Protein AF-A0A7C3UQU8-F1 (afdb_monomer_lite)

Foldseek 3Di:
DDQKDAQVLQCVVVDPDRCCVQVVPRPDIGGLLVVCVVCVVPDQLLVNLVSQLACVNDPLLVLLVLLLVLLVVLLVVAPDHDPLLVVLSVQLNCLSVVNHDPVSNVVSVVVLVCCVPDVVNVVVVVVVPVPDDPCVVQNNQLSSLSSVLSSVSSVVPQSSVSSLRNRVPPDPVVSSVSSSVSSVVVSVVSD

Secondary structure (DSSP, 8-state):
--SEEEHHHHHHT--SS-GGGT---TT-EEEHHHHHHHHTTTS-HHHHHHHHSSTTTS-HHHHHHHHHHHHHHHHTT-SS--HHHHHHHHHHHHHHHT-S-HHHHHHHHHHHHHHHH-HHHHHHHHHHHTTS-THHHHHHHHHHHHHHHHHHHHTTS-HHHHHHHTTTTS-HHHHHHHHHHHHHHHHHHT-

pLDDT: mean 83.09, std 13.72, range [42.38, 97.69]

Sequence (191 aa):
MYKTISNEIIRTFNPCYDPSKVIKDENEELPIKDWIQKYMNVVPAKDILWLLLRKEFMPEKDLILFVVRCAREALKLIEKLDEISVEVCNVVEKYANGEATKEELLAARNAAHAASTDAAYYAAHTAYYIAYDDKADIAYAISHNACYAAYYAAYASYAAYAVVNAVYDVDYDARTAIYAAQVDKLLTYFE

Radius of gyration: 18.04 Å; chains: 1; bounding box: 37×43×48 Å

Structure (mmCIF, N/CA/C/O backbone):
data_AF-A0A7C3UQU8-F1
#
_entry.id   AF-A0A7C3UQU8-F1
#
loop_
_atom_site.group_PDB
_atom_site.id
_atom_site.type_symbol
_atom_site.label_atom_id
_atom_site.label_alt_id
_atom_site.label_comp_id
_atom_site.label_asym_id
_atom_site.label_entity_id
_atom_site.label_seq_id
_atom_site.pdbx_PDB_ins_code
_atom_site.Cartn_x
_atom_site.Cartn_y
_atom_site.Cartn_z
_atom_site.occupancy
_atom_site.B_iso_or_equiv
_atom_site.auth_seq_id
_atom_site.auth_comp_id
_atom_site.auth_asym_id
_atom_site.auth_atom_id
_atom_site.pdbx_PDB_model_num
ATOM 1 N N . MET A 1 1 ? 9.618 14.687 -6.092 1.00 91.00 1 MET A N 1
ATOM 2 C CA . MET A 1 1 ? 8.816 13.477 -6.345 1.00 91.00 1 MET A CA 1
ATOM 3 C C . MET A 1 1 ? 9.139 13.008 -7.746 1.00 91.00 1 MET A C 1
ATOM 5 O O . MET A 1 1 ? 9.041 13.821 -8.662 1.00 91.00 1 MET A O 1
ATOM 9 N N . TYR A 1 2 ? 9.597 11.772 -7.897 1.00 94.94 2 TYR A N 1
ATOM 10 C CA . TYR A 1 2 ? 9.847 11.145 -9.183 1.00 94.94 2 TYR A CA 1
ATOM 11 C C . TYR A 1 2 ? 8.561 11.084 -10.004 1.00 94.94 2 TYR A C 1
ATOM 13 O O . TYR A 1 2 ? 7.457 10.963 -9.469 1.00 94.94 2 TYR A O 1
ATOM 21 N N . LYS A 1 3 ? 8.724 11.221 -11.317 1.00 95.25 3 LYS A N 1
ATOM 22 C CA . LYS A 1 3 ? 7.654 11.086 -12.318 1.00 95.25 3 LYS A CA 1
ATOM 23 C C . LYS A 1 3 ? 7.911 9.930 -13.277 1.00 95.25 3 LYS A C 1
ATOM 25 O O . LYS A 1 3 ? 7.033 9.553 -14.049 1.00 95.25 3 LYS A O 1
ATOM 30 N N . THR A 1 4 ? 9.098 9.359 -13.175 1.00 97.12 4 THR A N 1
ATOM 31 C CA . THR A 1 4 ? 9.639 8.306 -14.010 1.00 97.12 4 THR A CA 1
ATOM 32 C C . THR A 1 4 ? 10.285 7.241 -13.134 1.00 97.12 4 THR A C 1
ATOM 34 O O . THR A 1 4 ? 10.512 7.447 -11.937 1.00 97.12 4 THR A O 1
ATOM 37 N N . ILE A 1 5 ? 10.553 6.087 -13.731 1.00 97.06 5 ILE A N 1
ATOM 38 C CA . ILE A 1 5 ? 11.234 4.962 -13.101 1.00 97.06 5 ILE A CA 1
ATOM 39 C C . ILE A 1 5 ? 12.330 4.483 -14.045 1.00 97.06 5 ILE A C 1
ATOM 41 O O . ILE A 1 5 ? 12.088 4.278 -15.234 1.00 97.06 5 ILE A O 1
ATOM 45 N N . SER A 1 6 ? 13.512 4.272 -13.476 1.00 96.75 6 SER A N 1
ATOM 46 C CA . SER A 1 6 ? 14.676 3.666 -14.117 1.00 96.75 6 SER A CA 1
ATOM 47 C C . SER A 1 6 ? 15.365 2.715 -13.138 1.00 96.75 6 SER A C 1
ATOM 49 O O . SER A 1 6 ? 15.130 2.776 -11.924 1.00 96.75 6 SER A O 1
ATOM 51 N N . ASN A 1 7 ? 16.252 1.851 -13.636 1.00 96.19 7 ASN A N 1
ATOM 52 C CA . ASN A 1 7 ? 17.064 0.994 -12.768 1.00 96.19 7 ASN A CA 1
ATOM 53 C C . ASN A 1 7 ? 17.919 1.801 -11.784 1.00 96.19 7 ASN A C 1
ATOM 55 O O . ASN A 1 7 ? 18.105 1.375 -10.644 1.00 96.19 7 ASN A O 1
ATOM 59 N N . GLU A 1 8 ? 18.414 2.969 -12.199 1.00 96.00 8 GLU A N 1
ATOM 60 C CA . GLU A 1 8 ? 19.144 3.887 -11.324 1.00 96.00 8 GLU A CA 1
ATOM 61 C C . GLU A 1 8 ? 18.273 4.335 -10.144 1.00 96.00 8 GLU A C 1
ATOM 63 O O . GLU A 1 8 ? 18.672 4.151 -8.993 1.00 96.00 8 GLU A O 1
ATOM 68 N N . ILE A 1 9 ? 17.051 4.817 -10.412 1.00 96.38 9 ILE A N 1
ATOM 69 C CA . ILE A 1 9 ? 16.099 5.228 -9.369 1.00 96.38 9 ILE A CA 1
ATOM 70 C C . ILE A 1 9 ? 15.783 4.053 -8.437 1.00 96.38 9 ILE A C 1
ATOM 72 O O . ILE A 1 9 ? 15.841 4.211 -7.219 1.00 96.38 9 ILE A O 1
ATOM 76 N N . ILE A 1 10 ? 15.506 2.859 -8.973 1.00 95.50 10 ILE A N 1
ATOM 77 C CA . ILE A 1 10 ? 15.196 1.676 -8.152 1.00 95.50 10 ILE A CA 1
ATOM 78 C C . ILE A 1 10 ? 16.359 1.350 -7.202 1.00 95.50 10 ILE A C 1
ATOM 80 O O . ILE A 1 10 ? 16.126 1.072 -6.024 1.00 95.50 10 ILE A O 1
ATOM 84 N N . ARG A 1 11 ? 17.613 1.432 -7.670 1.00 95.56 11 ARG A N 1
ATOM 85 C CA . ARG A 1 11 ? 18.807 1.168 -6.847 1.00 95.56 11 ARG A CA 1
ATOM 86 C C . ARG A 1 11 ? 18.985 2.164 -5.702 1.00 95.56 11 ARG A C 1
ATOM 88 O O . ARG A 1 11 ? 19.528 1.770 -4.671 1.00 95.56 11 ARG A O 1
ATOM 95 N N . THR A 1 12 ? 18.481 3.397 -5.816 1.00 95.56 12 THR A N 1
ATOM 96 C CA . THR A 1 12 ? 18.528 4.375 -4.706 1.00 95.56 12 THR A CA 1
ATOM 97 C C . THR A 1 12 ? 17.777 3.896 -3.460 1.00 95.56 12 THR A C 1
ATOM 99 O O . THR A 1 12 ? 18.122 4.278 -2.344 1.00 95.56 12 THR A O 1
ATOM 102 N N . PHE A 1 13 ? 16.804 2.994 -3.630 1.00 92.56 13 PHE A N 1
ATOM 103 C CA . PHE A 1 13 ? 16.045 2.38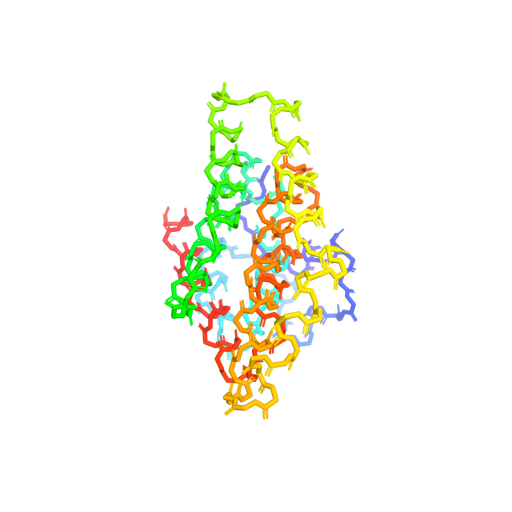8 -2.536 1.00 92.56 13 PHE A CA 1
ATOM 104 C C . PHE A 1 13 ? 16.684 1.110 -1.973 1.00 92.56 13 PHE A C 1
ATOM 106 O O . PHE A 1 13 ? 16.071 0.445 -1.138 1.00 92.56 13 PHE A O 1
ATOM 113 N N . ASN A 1 14 ? 17.898 0.768 -2.419 1.00 93.00 14 ASN A N 1
ATOM 114 C CA . ASN A 1 14 ? 18.693 -0.373 -1.965 1.00 93.00 14 ASN A CA 1
ATOM 115 C C . ASN A 1 14 ? 17.915 -1.713 -1.968 1.00 93.00 14 ASN A C 1
ATOM 117 O O . ASN A 1 14 ? 17.755 -2.341 -0.915 1.00 93.00 14 ASN A O 1
ATOM 121 N N . PRO A 1 15 ? 17.385 -2.146 -3.131 1.00 91.38 15 PRO A N 1
ATOM 122 C CA . PRO A 1 15 ? 16.643 -3.396 -3.249 1.00 91.38 15 PRO A CA 1
ATOM 123 C C . PRO A 1 15 ? 17.528 -4.602 -2.909 1.00 91.38 15 PRO A C 1
ATOM 125 O O . PRO A 1 15 ? 18.734 -4.609 -3.146 1.00 91.38 15 PRO A O 1
ATOM 128 N N . CYS A 1 16 ? 16.914 -5.678 -2.415 1.00 88.56 16 CYS A N 1
ATOM 129 C CA . CYS A 1 16 ? 17.609 -6.944 -2.152 1.00 88.56 16 CYS A CA 1
ATOM 130 C C . CYS A 1 16 ? 17.938 -7.750 -3.426 1.00 88.56 16 CYS A C 1
ATOM 132 O O . CYS A 1 16 ? 18.468 -8.858 -3.346 1.00 88.56 16 CYS A O 1
ATOM 134 N N . TYR A 1 17 ? 17.611 -7.211 -4.599 1.00 86.44 17 TYR A N 1
ATOM 135 C CA . TYR A 1 17 ? 17.859 -7.794 -5.910 1.00 86.44 17 TYR A CA 1
ATOM 136 C C . TYR A 1 17 ? 18.473 -6.745 -6.842 1.00 86.44 17 TYR A C 1
ATOM 138 O O . TYR A 1 17 ? 18.328 -5.550 -6.616 1.00 86.44 17 TYR A O 1
ATOM 146 N N . ASP A 1 18 ? 19.133 -7.193 -7.910 1.00 90.69 18 ASP A N 1
ATOM 147 C CA . ASP A 1 18 ? 19.602 -6.297 -8.970 1.00 90.69 18 ASP A CA 1
ATOM 148 C C . ASP A 1 18 ? 18.478 -6.061 -9.998 1.00 90.69 18 ASP A C 1
ATOM 150 O O . ASP A 1 18 ? 18.042 -7.038 -10.624 1.00 90.69 18 ASP A O 1
ATOM 154 N N . PRO A 1 19 ? 18.009 -4.811 -10.198 1.00 91.94 19 PRO A N 1
ATOM 155 C CA . PRO A 1 19 ? 16.958 -4.485 -11.168 1.00 91.94 19 PRO A CA 1
ATOM 156 C C . PRO A 1 19 ? 17.266 -4.927 -12.607 1.00 91.94 19 PRO A C 1
ATOM 158 O O . PRO A 1 19 ? 16.344 -5.300 -13.337 1.00 91.94 19 PRO A O 1
ATOM 161 N N . SER A 1 20 ? 18.553 -5.028 -12.971 1.00 93.62 20 SER A N 1
ATOM 162 C CA . SER A 1 20 ? 19.033 -5.511 -14.281 1.00 93.62 20 SER A CA 1
ATOM 163 C C . SER A 1 20 ? 18.533 -6.919 -14.642 1.00 93.62 20 SER A C 1
ATOM 165 O O . SER A 1 20 ? 18.491 -7.346 -15.806 1.00 93.62 20 SER A O 1
ATOM 167 N N . LYS A 1 21 ? 18.141 -7.703 -13.628 1.00 91.56 21 LYS A N 1
ATOM 168 C CA . LYS A 1 21 ? 17.602 -9.050 -13.822 1.00 91.56 21 LYS A CA 1
ATOM 169 C C . LYS A 1 21 ? 16.264 -9.023 -14.550 1.00 91.56 21 LYS A C 1
ATOM 171 O O . LYS A 1 21 ? 16.030 -9.939 -15.339 1.00 91.56 21 LYS A O 1
ATOM 176 N N . VAL A 1 22 ? 15.462 -7.980 -14.340 1.00 89.31 22 VAL A N 1
ATOM 177 C CA . VAL A 1 22 ? 14.138 -7.806 -14.950 1.00 89.31 22 VAL A CA 1
ATOM 178 C C . VAL A 1 22 ? 14.178 -6.760 -16.065 1.00 89.31 22 VAL A C 1
ATOM 180 O O . VAL A 1 22 ? 13.759 -7.046 -17.184 1.00 89.31 22 VAL A O 1
ATOM 183 N N . ILE A 1 23 ? 14.750 -5.587 -15.794 1.00 92.44 23 ILE A N 1
ATOM 184 C CA . ILE A 1 23 ? 14.854 -4.473 -16.742 1.00 92.44 23 ILE A CA 1
ATOM 185 C C . ILE A 1 23 ? 16.242 -4.527 -17.375 1.00 92.44 23 ILE A C 1
ATOM 187 O O . ILE A 1 23 ? 17.229 -4.135 -16.756 1.00 92.44 23 ILE A O 1
ATOM 191 N N . LYS A 1 24 ? 16.330 -5.067 -18.594 1.00 92.38 24 LYS A N 1
ATOM 192 C CA . LYS A 1 24 ? 17.617 -5.305 -19.273 1.00 92.38 24 LYS A CA 1
ATOM 193 C C . LYS A 1 24 ? 18.276 -4.040 -19.807 1.00 92.38 24 LYS A C 1
ATOM 195 O O . LYS A 1 24 ? 19.500 -3.993 -19.876 1.00 92.38 24 LYS A O 1
ATOM 200 N N . ASP A 1 25 ? 17.478 -3.061 -20.213 1.00 94.44 25 ASP A N 1
ATOM 201 C CA . ASP A 1 25 ? 17.993 -1.776 -20.666 1.00 94.44 25 ASP A CA 1
ATOM 202 C C . ASP A 1 25 ? 18.253 -0.876 -19.455 1.00 94.44 25 ASP A C 1
ATOM 204 O O . ASP A 1 25 ? 17.327 -0.359 -18.836 1.00 94.44 25 ASP A O 1
ATOM 208 N N . GLU A 1 26 ? 19.526 -0.714 -19.100 1.00 93.50 26 GLU A N 1
ATOM 209 C CA . GLU A 1 26 ? 19.950 0.121 -17.970 1.00 93.50 26 GLU A CA 1
ATOM 210 C C . GLU A 1 26 ? 19.683 1.616 -18.181 1.00 93.50 26 GLU A C 1
ATOM 212 O O . GLU A 1 26 ? 19.640 2.359 -17.203 1.00 93.50 26 GLU A O 1
ATOM 217 N N . ASN A 1 27 ? 19.489 2.056 -19.428 1.00 94.75 27 ASN A N 1
ATOM 218 C CA . ASN A 1 27 ? 19.205 3.454 -19.753 1.00 94.75 27 ASN A CA 1
ATOM 219 C C . ASN A 1 27 ? 17.702 3.727 -19.885 1.00 94.75 27 ASN A C 1
ATOM 221 O O . ASN A 1 27 ? 17.311 4.856 -20.179 1.00 94.75 27 ASN A O 1
ATOM 225 N N . GLU A 1 28 ? 16.857 2.707 -19.714 1.00 96.25 28 GLU A N 1
ATOM 226 C CA . GLU A 1 28 ? 15.420 2.884 -19.816 1.00 96.25 28 GLU A CA 1
ATOM 227 C C . GLU A 1 28 ? 14.886 3.704 -18.641 1.00 96.25 28 GLU A C 1
ATOM 229 O O . GLU A 1 28 ? 15.020 3.343 -17.469 1.00 96.25 28 GLU A O 1
ATOM 234 N N . GLU A 1 29 ? 14.212 4.793 -18.991 1.00 97.19 29 GLU A N 1
ATOM 235 C CA . GLU A 1 29 ? 13.475 5.640 -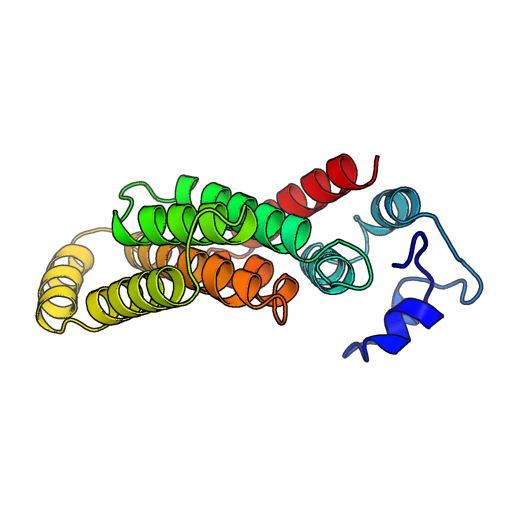18.074 1.00 97.19 29 GLU A CA 1
ATOM 236 C C . GLU A 1 29 ? 12.073 5.859 -18.642 1.00 97.19 29 GLU A C 1
ATOM 238 O O . GLU A 1 29 ? 11.902 6.415 -19.728 1.00 97.19 29 GLU A O 1
ATOM 243 N N . LEU A 1 30 ? 11.059 5.388 -17.918 1.00 97.56 30 LEU A N 1
ATOM 244 C CA . LEU A 1 30 ? 9.663 5.448 -18.351 1.00 97.56 30 LEU A CA 1
ATOM 245 C C . LEU A 1 30 ? 8.823 6.243 -17.353 1.00 97.56 30 LEU A C 1
ATOM 247 O O . LEU A 1 30 ? 9.087 6.154 -16.150 1.00 97.56 30 LEU A O 1
ATOM 251 N N . PRO A 1 31 ? 7.781 6.969 -17.801 1.00 97.69 31 PRO A N 1
ATOM 252 C CA . PRO A 1 31 ? 6.740 7.473 -16.911 1.00 97.69 31 PRO A CA 1
ATOM 253 C C . PRO A 1 31 ? 6.200 6.359 -16.008 1.00 97.69 31 PRO A C 1
ATOM 255 O O . PRO A 1 31 ? 6.104 5.209 -16.433 1.00 97.69 31 PRO A O 1
ATOM 258 N N . ILE A 1 32 ? 5.831 6.688 -14.764 1.00 96.88 32 ILE A N 1
ATOM 259 C CA . ILE A 1 32 ? 5.428 5.684 -13.756 1.00 96.88 32 ILE A CA 1
ATOM 260 C C . ILE A 1 32 ? 4.357 4.724 -14.294 1.00 96.88 32 ILE A C 1
ATOM 262 O O . ILE A 1 32 ? 4.504 3.511 -14.166 1.00 96.88 32 ILE A O 1
ATOM 266 N N . LYS A 1 33 ? 3.307 5.252 -14.930 1.00 96.00 33 LYS A N 1
ATOM 267 C CA . LYS A 1 33 ? 2.226 4.446 -15.512 1.00 96.00 33 LYS A CA 1
ATOM 268 C C . LYS A 1 33 ? 2.733 3.490 -16.590 1.00 96.00 33 LYS A C 1
ATOM 270 O O . LYS A 1 33 ? 2.447 2.297 -16.519 1.00 96.00 33 LYS A O 1
ATOM 275 N N . ASP A 1 34 ? 3.517 4.000 -17.534 1.00 97.25 34 ASP A N 1
ATOM 276 C CA . ASP A 1 34 ? 4.072 3.215 -18.641 1.00 97.25 34 ASP A CA 1
ATOM 277 C C . ASP A 1 34 ? 5.002 2.114 -18.121 1.00 97.25 34 ASP A C 1
ATOM 279 O O . ASP A 1 34 ? 4.967 0.979 -18.600 1.00 97.25 34 ASP A O 1
ATOM 283 N N . TRP A 1 35 ? 5.787 2.420 -17.083 1.00 96.94 35 TRP A N 1
ATOM 284 C CA . TRP A 1 35 ? 6.628 1.439 -16.410 1.00 96.94 35 TRP A CA 1
ATOM 285 C C . TRP A 1 35 ? 5.786 0.331 -15.765 1.00 96.94 35 TRP A C 1
ATOM 287 O O . TRP A 1 35 ? 6.071 -0.847 -15.982 1.00 96.94 35 TRP A O 1
ATOM 297 N N . ILE A 1 36 ? 4.723 0.677 -15.023 1.00 96.12 36 ILE A N 1
ATOM 298 C CA . ILE A 1 36 ? 3.830 -0.324 -14.414 1.00 96.12 36 ILE A CA 1
ATOM 299 C C . ILE A 1 36 ? 3.215 -1.198 -15.506 1.00 96.12 36 ILE A C 1
ATOM 301 O O . ILE A 1 36 ? 3.320 -2.415 -15.428 1.00 96.12 36 ILE A O 1
ATOM 305 N N . GLN A 1 37 ? 2.629 -0.607 -16.549 1.00 96.12 37 GLN A N 1
ATOM 306 C CA . GLN A 1 37 ? 1.985 -1.359 -17.632 1.00 96.12 37 GLN A CA 1
ATOM 307 C C . GLN A 1 37 ? 2.952 -2.316 -18.332 1.00 96.12 37 GLN A C 1
ATOM 309 O O . GLN A 1 37 ? 2.594 -3.455 -18.637 1.00 96.12 37 GLN A O 1
ATOM 314 N N . LYS A 1 38 ? 4.190 -1.872 -18.560 1.00 95.94 38 LYS A N 1
ATOM 315 C CA . LYS A 1 38 ? 5.225 -2.691 -19.188 1.00 95.94 38 LYS A CA 1
ATOM 316 C C . LYS A 1 38 ? 5.673 -3.847 -18.294 1.00 95.94 38 LYS A C 1
ATOM 318 O O . LYS A 1 38 ? 5.874 -4.954 -18.792 1.00 95.94 38 LYS A O 1
ATOM 323 N N . TYR A 1 39 ? 5.837 -3.603 -16.995 1.00 95.12 39 TYR A N 1
ATOM 324 C CA . TYR A 1 39 ? 6.503 -4.538 -16.088 1.00 95.12 39 TYR A CA 1
ATOM 325 C C . TYR A 1 39 ? 5.572 -5.310 -15.142 1.00 95.12 39 TYR A C 1
ATOM 327 O O . TYR A 1 39 ? 6.025 -6.279 -14.536 1.00 95.12 39 TYR A O 1
ATOM 335 N N . MET A 1 40 ? 4.277 -4.987 -15.054 1.00 93.44 40 MET A N 1
ATOM 336 C CA . MET A 1 40 ? 3.333 -5.617 -14.110 1.00 93.44 40 MET A CA 1
ATOM 337 C C . MET A 1 40 ? 3.149 -7.129 -14.274 1.00 93.44 40 MET A C 1
ATOM 339 O O . MET A 1 40 ? 2.760 -7.800 -13.325 1.00 93.44 40 MET A O 1
ATOM 343 N N . ASN A 1 41 ? 3.466 -7.673 -15.452 1.00 92.00 41 ASN A N 1
ATOM 344 C CA . ASN A 1 41 ? 3.368 -9.109 -15.733 1.00 92.00 41 ASN A CA 1
ATOM 345 C C . ASN A 1 41 ? 4.681 -9.879 -15.499 1.00 92.00 41 ASN A C 1
ATOM 347 O O . ASN A 1 41 ? 4.696 -11.103 -15.608 1.00 92.00 41 ASN A O 1
ATOM 351 N N . VAL A 1 42 ? 5.789 -9.186 -15.216 1.00 92.31 42 VAL A N 1
ATOM 352 C CA . VAL A 1 42 ? 7.120 -9.799 -15.025 1.00 92.31 42 VAL A CA 1
ATOM 353 C C . VAL A 1 42 ? 7.762 -9.434 -13.687 1.00 92.31 42 VAL A C 1
ATOM 355 O O . VAL A 1 42 ? 8.545 -10.217 -13.152 1.00 92.31 42 VAL A O 1
ATOM 358 N N . VAL A 1 43 ? 7.425 -8.273 -13.125 1.00 91.75 43 VAL A N 1
ATOM 359 C CA . VAL A 1 43 ? 7.790 -7.872 -11.765 1.00 91.75 43 VAL A CA 1
ATOM 360 C C . VAL A 1 43 ? 6.659 -8.303 -10.829 1.00 91.75 43 VAL A C 1
ATOM 362 O O . VAL A 1 43 ? 5.506 -7.952 -11.081 1.00 91.75 43 VAL A O 1
ATOM 365 N N . PRO A 1 44 ? 6.946 -9.032 -9.736 1.00 90.69 44 PRO A N 1
ATOM 366 C CA . PRO A 1 44 ? 5.927 -9.391 -8.759 1.00 90.69 44 PRO A CA 1
ATOM 367 C C . PRO A 1 44 ? 5.175 -8.158 -8.247 1.00 90.69 44 PRO A C 1
ATOM 369 O O . PRO A 1 44 ? 5.792 -7.164 -7.868 1.00 90.69 44 PRO A O 1
ATOM 372 N N . ALA A 1 45 ? 3.846 -8.236 -8.153 1.00 91.56 45 ALA A N 1
ATOM 373 C CA . ALA A 1 45 ? 3.014 -7.110 -7.719 1.00 91.56 45 ALA A CA 1
ATOM 374 C C . ALA A 1 45 ? 3.450 -6.525 -6.360 1.00 91.56 45 ALA A C 1
ATOM 376 O O . ALA A 1 45 ? 3.481 -5.309 -6.184 1.00 91.56 45 ALA A O 1
ATOM 377 N N . LYS A 1 46 ? 3.889 -7.376 -5.422 1.00 88.88 46 LYS A N 1
ATOM 378 C CA . LYS A 1 46 ? 4.464 -6.938 -4.138 1.00 88.88 46 LYS A CA 1
ATOM 379 C C . LYS A 1 46 ? 5.694 -6.030 -4.293 1.00 88.88 46 LYS A C 1
ATOM 381 O O . LYS A 1 46 ? 5.875 -5.127 -3.484 1.00 88.88 46 LYS A O 1
ATOM 386 N N . ASP A 1 47 ? 6.515 -6.244 -5.321 1.00 90.81 47 ASP A N 1
ATOM 387 C CA . ASP A 1 47 ? 7.746 -5.485 -5.557 1.00 90.81 47 ASP A CA 1
ATOM 388 C C . ASP A 1 47 ? 7.421 -4.145 -6.238 1.00 90.81 47 ASP A C 1
ATOM 390 O O . ASP A 1 47 ? 8.062 -3.133 -5.955 1.00 90.81 47 ASP A O 1
ATOM 394 N N . ILE A 1 48 ? 6.360 -4.105 -7.052 1.00 93.75 48 ILE A N 1
ATOM 395 C CA . ILE A 1 48 ? 5.787 -2.866 -7.605 1.00 93.75 48 ILE A CA 1
ATOM 396 C C . ILE A 1 48 ? 5.220 -1.996 -6.480 1.00 93.75 48 ILE A C 1
ATOM 398 O O . ILE A 1 48 ? 5.532 -0.809 -6.392 1.00 93.75 48 ILE A O 1
ATOM 402 N N . LEU A 1 49 ? 4.440 -2.593 -5.574 1.00 92.50 49 LEU A N 1
ATOM 403 C CA . LEU A 1 49 ? 3.931 -1.917 -4.379 1.00 92.50 49 LEU A CA 1
ATOM 404 C C . LEU A 1 49 ? 5.085 -1.443 -3.482 1.00 92.50 49 LEU A C 1
ATOM 406 O O . LEU A 1 49 ? 5.062 -0.314 -2.995 1.00 92.50 49 LEU A O 1
ATOM 410 N N . TRP A 1 50 ? 6.127 -2.262 -3.310 1.00 90.94 50 TRP A N 1
ATOM 411 C CA . TRP A 1 50 ? 7.328 -1.893 -2.557 1.00 90.94 50 TRP A CA 1
ATOM 412 C C . TRP A 1 50 ? 8.068 -0.689 -3.146 1.00 90.94 50 TRP A C 1
ATOM 414 O O . TRP A 1 50 ? 8.620 0.127 -2.401 1.00 90.94 50 TRP A O 1
ATOM 424 N N . LEU A 1 51 ? 8.097 -0.573 -4.472 1.00 93.12 51 LEU A N 1
ATOM 425 C CA . LEU A 1 51 ? 8.730 0.540 -5.165 1.00 93.12 51 LEU A CA 1
ATOM 426 C C . LEU A 1 51 ? 7.895 1.819 -5.050 1.00 93.12 51 LEU A C 1
ATOM 428 O O . LEU A 1 51 ? 8.426 2.860 -4.678 1.00 93.12 51 LEU A O 1
ATOM 432 N N . LEU A 1 52 ? 6.598 1.739 -5.350 1.00 94.00 52 LEU A N 1
ATOM 433 C CA . LEU A 1 52 ? 5.757 2.918 -5.579 1.00 94.00 52 LEU A CA 1
ATOM 434 C C . LEU A 1 52 ? 5.140 3.513 -4.317 1.00 94.00 52 LEU A C 1
ATOM 436 O O . LEU A 1 52 ? 4.814 4.699 -4.297 1.00 94.00 52 LEU A O 1
ATOM 440 N N . LEU A 1 53 ? 4.992 2.731 -3.248 1.00 92.00 53 LEU A N 1
ATOM 441 C CA . LEU A 1 53 ? 4.422 3.213 -1.991 1.00 92.00 53 LEU A CA 1
ATOM 442 C C . LEU A 1 53 ? 5.480 3.911 -1.129 1.00 92.00 53 LEU A C 1
ATOM 444 O O . LEU A 1 53 ? 5.819 3.460 -0.030 1.00 92.00 53 LEU A O 1
ATOM 448 N N . ARG A 1 54 ? 6.012 5.020 -1.658 1.00 90.12 54 ARG A N 1
ATOM 449 C CA . ARG A 1 54 ? 7.052 5.855 -1.044 1.00 90.12 54 ARG A CA 1
ATOM 450 C C . ARG A 1 54 ? 6.803 7.341 -1.277 1.00 90.12 54 ARG A C 1
ATOM 452 O O . ARG A 1 54 ? 6.193 7.728 -2.276 1.00 90.12 54 ARG A O 1
ATOM 459 N N . LYS A 1 55 ? 7.325 8.181 -0.375 1.00 90.62 55 LYS A N 1
ATOM 460 C CA . LYS A 1 55 ? 7.156 9.649 -0.419 1.00 90.62 55 LYS A CA 1
ATOM 461 C C . LYS A 1 55 ? 7.783 10.275 -1.666 1.00 90.62 55 LYS A C 1
ATOM 463 O O . LYS A 1 55 ? 7.400 11.359 -2.104 1.00 90.62 55 LYS A O 1
ATOM 468 N N . GLU A 1 56 ? 8.746 9.582 -2.256 1.00 92.69 56 GLU A N 1
ATOM 469 C CA . GLU A 1 56 ? 9.406 9.965 -3.489 1.00 92.69 56 GLU A CA 1
ATOM 470 C C . GLU A 1 56 ? 8.494 9.822 -4.709 1.00 92.69 56 GLU A C 1
ATOM 472 O O . GLU A 1 56 ? 8.743 10.528 -5.678 1.00 92.69 56 GLU A O 1
ATOM 477 N N . PHE A 1 57 ? 7.435 9.005 -4.672 1.00 92.94 57 PHE A N 1
ATOM 478 C CA . PHE A 1 57 ? 6.485 8.822 -5.785 1.00 92.94 57 PHE A CA 1
ATOM 479 C C . PHE A 1 57 ? 5.098 9.407 -5.517 1.00 92.94 57 PHE A C 1
ATOM 481 O O . PHE A 1 57 ? 4.391 9.755 -6.460 1.00 92.94 57 PHE A O 1
ATOM 488 N N . MET A 1 58 ? 4.711 9.526 -4.248 1.00 91.19 58 MET A N 1
ATOM 489 C CA . MET A 1 58 ? 3.361 9.903 -3.847 1.00 91.19 58 MET A CA 1
ATOM 490 C C . MET A 1 58 ? 3.405 10.784 -2.590 1.00 91.19 58 MET A C 1
ATOM 492 O O . MET A 1 58 ? 4.221 10.528 -1.700 1.00 91.19 58 MET A O 1
ATOM 496 N N . PRO A 1 59 ? 2.565 11.830 -2.476 1.00 91.81 59 PRO A N 1
ATOM 497 C CA . PRO A 1 59 ? 2.470 12.612 -1.250 1.00 91.81 59 PRO A CA 1
ATOM 498 C C . PRO A 1 59 ? 2.120 11.727 -0.051 1.00 91.81 59 PRO A C 1
ATOM 500 O O . PRO A 1 59 ? 1.380 10.758 -0.176 1.00 91.81 59 PRO A O 1
ATOM 503 N N . GLU A 1 60 ? 2.596 12.098 1.136 1.00 89.94 60 GLU A N 1
ATOM 504 C CA . GLU A 1 60 ? 2.324 11.366 2.380 1.00 89.94 60 GLU A CA 1
ATOM 505 C C . GLU A 1 60 ? 0.830 11.123 2.620 1.00 89.94 60 GLU A C 1
ATOM 507 O O . GLU A 1 60 ? 0.434 9.996 2.904 1.00 89.94 60 GLU A O 1
ATOM 512 N N . LYS A 1 61 ? -0.007 12.144 2.412 1.00 91.88 61 LYS A N 1
ATOM 513 C CA . LYS A 1 61 ? -1.465 12.012 2.496 1.00 91.88 61 LYS A CA 1
ATOM 514 C C . LYS A 1 61 ? -1.998 10.921 1.563 1.00 91.88 61 LYS A C 1
ATOM 516 O O . LYS A 1 61 ? -2.742 10.045 1.999 1.00 91.88 61 LYS A O 1
ATOM 521 N N . ASP A 1 62 ? -1.607 10.963 0.295 1.00 92.62 62 ASP A N 1
ATOM 522 C CA . ASP A 1 62 ? -2.086 10.026 -0.719 1.00 92.62 62 ASP A CA 1
ATOM 523 C C . ASP A 1 62 ? -1.605 8.599 -0.426 1.00 92.62 62 ASP A C 1
ATOM 525 O O . ASP A 1 62 ? -2.374 7.656 -0.607 1.00 92.62 62 ASP A O 1
ATOM 529 N N . LEU A 1 63 ? -0.385 8.433 0.107 1.00 91.38 63 LEU A N 1
ATOM 530 C CA . LEU A 1 63 ? 0.137 7.135 0.553 1.00 91.38 63 LEU A CA 1
ATOM 531 C C . LEU A 1 63 ? -0.730 6.539 1.655 1.00 91.38 63 LEU A C 1
ATOM 533 O O . LEU A 1 63 ? -1.093 5.365 1.586 1.00 91.38 63 LEU A O 1
ATOM 537 N N . ILE A 1 64 ? -1.077 7.346 2.658 1.00 91.31 64 ILE A N 1
ATOM 538 C CA . ILE A 1 64 ? -1.920 6.904 3.769 1.00 91.31 64 ILE A CA 1
ATOM 539 C C . ILE A 1 64 ? -3.290 6.485 3.246 1.00 91.31 64 ILE A C 1
ATOM 541 O O . ILE A 1 64 ? -3.748 5.382 3.535 1.00 91.31 64 ILE A O 1
ATOM 545 N N . LEU A 1 65 ? -3.923 7.325 2.423 1.00 92.25 65 LEU A N 1
ATOM 546 C CA . LEU A 1 65 ? -5.236 7.033 1.848 1.00 92.25 65 LEU A CA 1
ATOM 547 C C . LEU A 1 65 ? -5.205 5.809 0.924 1.00 92.25 65 LEU A C 1
ATOM 549 O O . LEU A 1 65 ? -6.153 5.019 0.908 1.00 92.25 65 LEU A O 1
ATOM 553 N N . PHE A 1 66 ? -4.114 5.610 0.180 1.00 90.88 66 PHE A N 1
ATOM 554 C CA . PHE A 1 66 ? -3.910 4.411 -0.625 1.00 90.88 66 PHE A CA 1
ATOM 555 C C . PHE A 1 66 ? -3.871 3.162 0.254 1.00 90.88 66 PHE A C 1
ATOM 557 O O . PHE A 1 66 ? -4.574 2.190 -0.025 1.00 90.88 66 PHE A O 1
ATOM 564 N N . VAL A 1 67 ? -3.100 3.195 1.340 1.00 88.25 67 VAL A N 1
ATOM 565 C CA . VAL A 1 67 ? -2.983 2.064 2.264 1.00 88.25 67 VAL A CA 1
ATOM 566 C C . VAL A 1 67 ? -4.296 1.797 2.994 1.00 88.25 67 VAL A C 1
ATOM 568 O O . VAL A 1 67 ? -4.686 0.639 3.092 1.00 88.25 67 VAL A O 1
ATOM 571 N N . VAL A 1 68 ? -5.011 2.826 3.460 1.00 90.88 68 VAL A N 1
ATOM 572 C CA . VAL A 1 68 ? -6.334 2.659 4.089 1.00 90.88 68 VAL A CA 1
ATOM 573 C C . VAL A 1 68 ? -7.292 1.968 3.131 1.00 90.88 68 VAL A C 1
ATOM 575 O O . VAL A 1 68 ? -7.989 1.038 3.524 1.00 90.88 68 VAL A O 1
ATOM 578 N N . ARG A 1 69 ? -7.305 2.366 1.857 1.00 90.06 69 ARG A N 1
ATOM 579 C CA . ARG A 1 69 ? -8.103 1.672 0.846 1.00 90.06 69 ARG A CA 1
ATOM 580 C C . ARG A 1 69 ? -7.688 0.205 0.715 1.00 90.06 69 ARG A C 1
ATOM 582 O O . ARG A 1 69 ? -8.565 -0.649 0.709 1.00 90.06 69 ARG A O 1
ATOM 589 N N . CYS A 1 70 ? -6.389 -0.097 0.655 1.00 86.38 70 CYS A N 1
ATOM 590 C CA . CYS A 1 70 ? -5.904 -1.482 0.604 1.00 86.38 70 CYS A CA 1
ATOM 591 C C . CYS A 1 70 ? -6.363 -2.291 1.824 1.00 86.38 70 CYS A C 1
ATOM 593 O O . CYS A 1 70 ? -6.876 -3.397 1.670 1.00 86.38 70 CYS A O 1
ATOM 595 N N . ALA A 1 71 ? -6.216 -1.722 3.023 1.00 85.88 71 ALA A N 1
ATOM 596 C CA . ALA A 1 71 ? -6.666 -2.317 4.274 1.00 85.88 71 ALA A CA 1
ATOM 597 C C . ALA A 1 71 ? -8.174 -2.594 4.227 1.00 85.88 71 ALA A C 1
ATOM 599 O O . ALA A 1 71 ? -8.599 -3.708 4.503 1.00 85.88 71 ALA A O 1
ATOM 600 N N . ARG A 1 72 ? -8.985 -1.633 3.771 1.00 87.94 72 ARG A N 1
ATOM 601 C CA . ARG A 1 72 ? -10.434 -1.813 3.603 1.00 87.94 72 ARG A CA 1
ATOM 602 C C . ARG A 1 72 ? -10.789 -2.910 2.599 1.00 87.94 72 ARG A C 1
ATOM 604 O O . ARG A 1 72 ? -11.726 -3.652 2.860 1.00 87.94 72 ARG A O 1
ATOM 611 N N . GLU A 1 73 ? -10.076 -3.041 1.478 1.00 85.75 73 GLU A N 1
ATOM 612 C CA . GLU A 1 73 ? -10.297 -4.158 0.545 1.00 85.75 73 GLU A CA 1
ATOM 613 C C . GLU A 1 73 ? -9.969 -5.509 1.190 1.00 85.75 73 GLU A C 1
ATOM 615 O O . GLU A 1 73 ? -10.726 -6.460 1.018 1.00 85.75 73 GLU A O 1
ATOM 620 N N . ALA A 1 74 ? -8.897 -5.588 1.983 1.00 81.38 74 ALA A N 1
ATOM 621 C CA . ALA A 1 74 ? -8.561 -6.795 2.733 1.00 81.38 74 ALA A CA 1
ATOM 622 C C . ALA A 1 74 ? -9.648 -7.143 3.767 1.00 81.38 74 ALA A C 1
ATOM 624 O O . ALA A 1 74 ? -10.068 -8.295 3.855 1.00 81.38 74 ALA A O 1
ATOM 625 N N . LEU A 1 75 ? -10.181 -6.143 4.479 1.00 81.50 75 LEU A N 1
ATOM 626 C CA . LEU A 1 75 ? -11.271 -6.334 5.441 1.00 81.50 75 LEU A CA 1
ATOM 627 C C . LEU A 1 75 ? -12.563 -6.872 4.797 1.00 81.50 75 LEU A C 1
ATOM 629 O O . LEU A 1 75 ? -13.325 -7.558 5.470 1.00 81.50 75 LEU A O 1
ATOM 633 N N . LYS A 1 76 ? -12.818 -6.623 3.502 1.00 81.81 76 LYS A N 1
ATOM 634 C CA . LYS A 1 76 ? -13.990 -7.188 2.793 1.00 81.81 76 LYS A CA 1
ATOM 635 C C . LYS A 1 76 ? -13.917 -8.701 2.598 1.00 81.81 76 LYS A C 1
ATOM 637 O O . LYS A 1 76 ? -14.936 -9.316 2.302 1.00 81.81 76 LYS A O 1
ATOM 642 N N . LEU A 1 77 ? -12.731 -9.292 2.723 1.00 77.81 77 LEU A N 1
ATOM 643 C CA . LEU A 1 77 ? -12.534 -10.739 2.614 1.00 77.81 77 LEU A CA 1
ATOM 644 C C . LEU A 1 77 ? -12.878 -11.468 3.920 1.00 77.81 77 LEU A C 1
ATOM 646 O O . LEU A 1 77 ? -12.823 -12.693 3.975 1.00 77.81 77 LEU A O 1
ATOM 650 N N . ILE A 1 78 ? -13.221 -10.716 4.967 1.00 74.50 78 ILE A N 1
ATOM 651 C CA . ILE A 1 78 ? -13.540 -11.229 6.290 1.00 74.50 78 ILE A CA 1
ATOM 652 C C . ILE A 1 78 ? -15.062 -11.315 6.438 1.00 74.50 78 ILE A C 1
ATOM 654 O O . ILE A 1 78 ? -15.756 -10.304 6.370 1.00 74.50 78 ILE A O 1
ATOM 658 N N . GLU A 1 79 ? -15.586 -12.516 6.696 1.00 69.50 79 GLU A N 1
ATOM 659 C CA . GLU A 1 79 ? -17.028 -12.716 6.923 1.00 69.50 79 GLU A CA 1
ATOM 660 C C . GLU A 1 79 ? -17.515 -12.060 8.224 1.00 69.50 79 GLU A C 1
ATOM 662 O O . GLU A 1 79 ? -18.604 -11.486 8.267 1.00 69.50 79 GLU A O 1
ATOM 667 N N . LYS A 1 80 ? -16.707 -12.1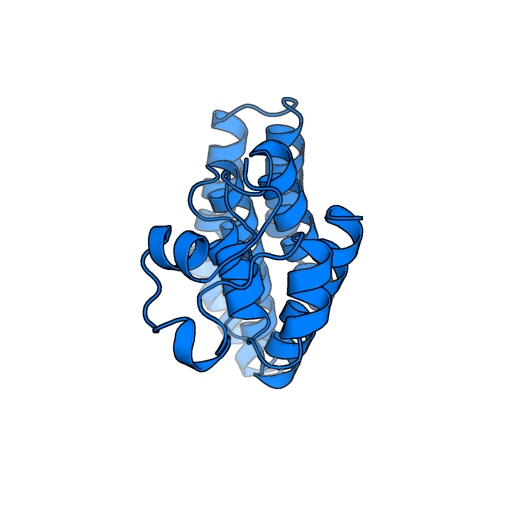29 9.291 1.00 71.12 80 LYS A N 1
ATOM 668 C CA . LYS A 1 80 ? -17.015 -11.542 10.601 1.00 71.12 80 LYS A CA 1
ATOM 669 C C . LYS A 1 80 ? -15.997 -10.468 10.960 1.00 71.12 80 LYS A C 1
ATOM 671 O O . LYS A 1 80 ? -14.929 -10.759 11.492 1.00 71.12 80 LYS A O 1
ATOM 676 N N . LEU A 1 81 ? -16.345 -9.230 10.636 1.00 70.38 81 LEU A N 1
ATOM 677 C CA . LEU A 1 81 ? -15.471 -8.080 10.803 1.00 70.38 81 LEU A CA 1
ATOM 678 C C . LEU A 1 81 ? -15.456 -7.584 12.253 1.00 70.38 81 LEU A C 1
ATOM 680 O O . LEU A 1 81 ? -16.503 -7.429 12.878 1.00 70.38 81 LEU A O 1
ATOM 684 N N . ASP A 1 82 ? -14.260 -7.311 12.760 1.00 74.31 82 ASP A N 1
ATOM 685 C CA . ASP A 1 82 ? -14.056 -6.684 14.059 1.00 74.31 82 ASP A CA 1
ATOM 686 C C . ASP A 1 82 ? -14.193 -5.150 13.956 1.00 74.31 82 ASP A C 1
ATOM 688 O O . ASP A 1 82 ? -13.621 -4.509 13.068 1.00 74.31 82 ASP A O 1
ATOM 692 N N . GLU A 1 83 ? -14.960 -4.554 14.874 1.00 81.75 83 GLU A N 1
ATOM 693 C CA . GLU A 1 83 ? -15.257 -3.114 14.881 1.00 81.75 83 GLU A CA 1
ATOM 694 C C . GLU A 1 83 ? -13.997 -2.260 15.081 1.00 81.75 83 GLU A C 1
ATOM 696 O O . GLU A 1 83 ? -13.893 -1.165 14.524 1.00 81.75 83 GLU A O 1
ATOM 701 N N . ILE A 1 84 ? -13.004 -2.766 15.818 1.00 83.69 84 ILE A N 1
ATOM 702 C CA . ILE A 1 84 ? -11.766 -2.035 16.108 1.00 83.69 84 ILE A CA 1
ATOM 703 C C . ILE A 1 84 ? -10.933 -1.881 14.836 1.00 83.69 84 ILE A C 1
ATOM 705 O O . ILE A 1 84 ? -10.375 -0.815 14.575 1.00 83.69 84 ILE A O 1
ATOM 709 N N . SER A 1 85 ? -10.895 -2.915 14.002 1.00 83.31 85 SER A N 1
ATOM 710 C CA . SER A 1 85 ? -10.185 -2.898 12.720 1.00 83.31 85 SER A CA 1
ATOM 711 C C . SER A 1 85 ? -10.775 -1.868 11.748 1.00 83.31 85 SER A C 1
ATOM 713 O O . SER A 1 85 ? -10.037 -1.165 11.048 1.00 83.31 85 SER A O 1
ATOM 715 N N . VAL A 1 86 ? -12.103 -1.718 11.750 1.00 87.38 86 VAL A N 1
ATOM 716 C CA . VAL A 1 86 ? -12.802 -0.661 11.003 1.00 87.38 86 VAL A CA 1
ATOM 717 C C . VAL A 1 86 ? -12.473 0.713 11.570 1.00 87.38 86 VAL A C 1
ATOM 719 O O . VAL A 1 86 ? -12.160 1.629 10.805 1.00 87.38 86 VAL A O 1
ATOM 722 N N . GLU A 1 87 ? -12.511 0.860 12.892 1.00 90.38 87 GLU A N 1
ATOM 723 C CA . GLU A 1 87 ? -12.286 2.151 13.534 1.00 90.38 87 GLU A CA 1
ATOM 724 C C . GLU A 1 87 ? -10.851 2.649 13.354 1.00 90.38 87 GLU A C 1
ATOM 726 O O . GLU A 1 87 ? -10.644 3.827 13.074 1.00 90.38 87 GLU A O 1
ATOM 731 N N . VAL A 1 88 ? -9.852 1.764 13.381 1.00 90.12 88 VAL A N 1
ATOM 732 C CA . VAL A 1 88 ? -8.472 2.145 13.048 1.00 90.12 88 VAL A CA 1
ATOM 733 C C . VAL A 1 88 ? -8.378 2.677 11.621 1.00 90.12 88 VAL A C 1
ATOM 735 O O . VAL A 1 88 ? -7.762 3.722 11.408 1.00 90.12 88 VAL A O 1
ATOM 738 N N . CYS A 1 89 ? -9.020 2.023 10.646 1.00 91.62 89 CYS A N 1
ATOM 739 C CA . CYS A 1 89 ? -9.055 2.536 9.274 1.00 91.62 89 CYS A CA 1
ATOM 740 C C . CYS A 1 89 ? -9.708 3.926 9.208 1.00 91.62 89 CYS A C 1
ATOM 742 O O . CYS A 1 89 ? -9.190 4.803 8.519 1.00 91.62 89 CYS A O 1
ATOM 744 N N . ASN A 1 90 ? -10.797 4.153 9.953 1.00 94.50 90 ASN A N 1
ATOM 745 C CA . ASN A 1 90 ? -11.471 5.453 10.024 1.00 94.50 90 ASN A CA 1
ATOM 746 C C . ASN A 1 90 ? -10.569 6.540 10.624 1.00 94.50 90 ASN A C 1
ATOM 748 O O . ASN A 1 90 ? -10.475 7.635 10.074 1.00 94.50 90 ASN A O 1
ATOM 752 N N . VAL A 1 91 ? -9.901 6.256 11.745 1.00 95.06 91 VAL A N 1
ATOM 753 C CA . VAL A 1 91 ? -9.022 7.218 12.426 1.00 95.06 91 VAL A CA 1
ATOM 754 C C . VAL A 1 91 ? -7.800 7.542 11.573 1.00 95.06 91 VAL A C 1
ATOM 756 O O . VAL A 1 91 ? -7.428 8.708 11.469 1.00 95.06 91 VAL A O 1
ATOM 759 N N . VAL A 1 92 ? -7.202 6.548 10.913 1.00 93.31 92 VAL A N 1
ATOM 760 C CA . VAL A 1 92 ? -6.080 6.764 9.986 1.00 93.31 92 VAL A CA 1
ATOM 761 C C . VAL A 1 9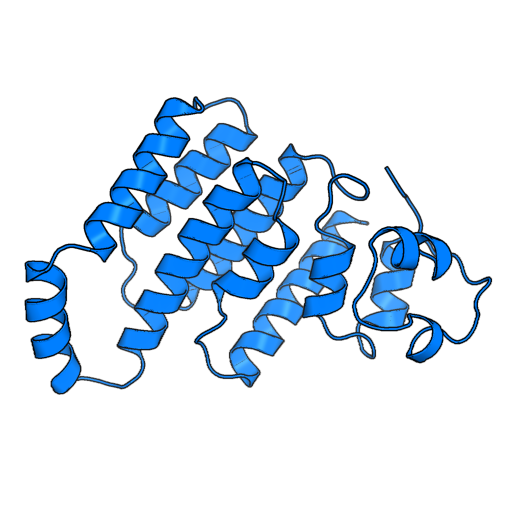2 ? -6.512 7.634 8.801 1.00 93.31 92 VAL A C 1
ATOM 763 O O . VAL A 1 92 ? -5.785 8.545 8.408 1.00 93.31 92 VAL A O 1
ATOM 766 N N . GLU A 1 93 ? -7.700 7.392 8.245 1.00 94.50 93 GLU A N 1
ATOM 767 C CA . GLU A 1 93 ? -8.257 8.194 7.151 1.00 94.50 93 GLU A CA 1
ATOM 768 C C . GLU A 1 93 ? -8.505 9.647 7.575 1.00 94.50 93 GLU A C 1
ATOM 770 O O . GLU A 1 93 ? -8.086 10.578 6.885 1.00 94.50 93 GLU A O 1
ATOM 775 N N . LYS A 1 94 ? -9.112 9.855 8.749 1.00 96.31 94 LYS A N 1
ATOM 776 C CA . LYS A 1 94 ? -9.289 11.186 9.349 1.00 96.31 94 LYS A CA 1
ATOM 777 C C . LYS A 1 94 ? -7.949 11.870 9.602 1.00 96.31 94 LYS A C 1
ATOM 779 O O . LYS A 1 94 ? -7.792 13.039 9.264 1.00 96.31 94 LYS A O 1
ATOM 784 N N . TYR A 1 95 ? -6.963 11.148 10.132 1.00 93.81 95 TYR A N 1
ATOM 785 C CA . TYR A 1 95 ? -5.615 11.669 10.365 1.00 93.81 95 TYR A CA 1
ATOM 786 C C . TYR A 1 95 ? -4.971 12.148 9.057 1.00 93.81 95 TYR A C 1
ATOM 788 O O . TYR A 1 95 ? -4.464 13.267 8.995 1.00 93.81 95 TYR A O 1
ATOM 796 N N . ALA A 1 96 ? -5.073 11.363 7.979 1.00 93.38 96 ALA A N 1
ATOM 797 C CA . ALA A 1 96 ? -4.589 11.754 6.652 1.00 93.38 96 ALA A CA 1
ATOM 798 C C . ALA A 1 96 ? -5.282 13.015 6.105 1.00 93.38 96 ALA A C 1
ATOM 800 O O . ALA A 1 96 ? -4.687 13.780 5.342 1.00 93.38 96 ALA A O 1
ATOM 801 N N . ASN A 1 97 ? -6.538 13.246 6.491 1.00 95.25 97 ASN A N 1
ATOM 802 C CA . ASN A 1 97 ? -7.303 14.439 6.137 1.00 95.25 97 ASN A CA 1
ATOM 803 C C . ASN A 1 97 ? -7.107 15.620 7.105 1.00 95.25 97 ASN A C 1
ATOM 805 O O . ASN A 1 97 ? -7.620 16.702 6.833 1.00 95.25 97 ASN A O 1
ATOM 809 N N . GLY A 1 98 ? -6.327 15.457 8.179 1.00 94.50 98 GLY A N 1
ATOM 810 C CA . GLY A 1 98 ? -6.125 16.485 9.205 1.00 94.50 98 GLY A CA 1
ATOM 811 C C . GLY A 1 98 ? -7.305 16.642 10.170 1.00 94.50 98 GLY A C 1
ATOM 812 O O . GLY A 1 98 ? -7.390 17.641 10.877 1.00 94.50 98 GLY A O 1
ATOM 813 N N . GLU A 1 99 ? -8.213 15.668 10.193 1.00 97.19 99 GLU A N 1
ATOM 814 C CA . GLU A 1 99 ? -9.433 15.642 11.010 1.00 97.19 99 GLU A CA 1
ATOM 815 C C . GLU A 1 99 ? -9.257 14.868 12.324 1.00 97.19 99 GLU A C 1
ATOM 817 O O . GLU A 1 99 ? -10.129 14.925 13.186 1.00 97.19 99 GLU A O 1
ATOM 822 N N . ALA A 1 100 ? -8.146 14.141 12.476 1.00 95.50 100 ALA A N 1
ATOM 823 C CA . ALA A 1 100 ? -7.772 13.464 13.712 1.00 95.50 100 ALA A CA 1
ATOM 824 C C . ALA A 1 100 ? -6.347 13.836 14.129 1.00 95.50 100 ALA A C 1
ATOM 826 O O . ALA A 1 100 ? -5.467 14.097 13.305 1.00 95.50 100 ALA A O 1
ATOM 827 N N . THR A 1 101 ? -6.125 13.839 15.432 1.00 94.88 101 THR A N 1
ATOM 828 C CA . THR A 1 101 ? -4.846 14.103 16.082 1.00 94.88 101 THR A CA 1
ATOM 829 C C . THR A 1 101 ? -3.958 12.861 16.104 1.00 94.88 101 THR A C 1
ATOM 831 O O . THR A 1 101 ? -4.393 11.723 15.900 1.00 94.88 101 THR A O 1
ATOM 834 N N . LYS A 1 102 ? -2.670 13.070 16.388 1.00 91.69 102 LYS A N 1
ATOM 835 C CA . LYS A 1 102 ? -1.716 11.970 16.566 1.00 91.69 102 LYS A CA 1
ATOM 836 C C . LYS A 1 102 ? -2.064 11.124 17.796 1.00 91.69 102 LYS A C 1
ATOM 838 O O . LYS A 1 102 ? -1.798 9.924 17.817 1.00 91.69 102 LYS A O 1
ATOM 843 N N . GLU A 1 103 ? -2.649 11.748 18.810 1.00 93.38 103 GLU A N 1
ATOM 844 C CA . GLU A 1 103 ? -3.104 11.123 20.045 1.00 93.38 103 GLU A CA 1
ATOM 845 C C . GLU A 1 103 ? -4.283 10.179 19.782 1.00 93.38 103 GLU A C 1
ATOM 847 O O . GLU A 1 103 ? -4.248 9.038 20.238 1.00 93.38 103 GLU A O 1
ATOM 852 N N . GLU A 1 104 ? -5.273 10.602 18.988 1.00 92.25 104 GLU A N 1
ATOM 853 C CA . GLU A 1 104 ? -6.391 9.746 18.557 1.00 92.25 104 GLU A CA 1
ATOM 854 C C . GLU A 1 104 ? -5.900 8.556 17.723 1.00 92.25 104 GLU A C 1
ATOM 856 O O . GLU A 1 104 ? -6.308 7.419 17.963 1.00 92.25 104 GLU A O 1
ATOM 861 N N . LEU A 1 105 ? -4.953 8.787 16.808 1.00 90.44 105 LEU A N 1
ATOM 862 C CA . LEU A 1 105 ? -4.310 7.723 16.033 1.00 90.44 105 LEU A CA 1
ATOM 863 C C . LEU A 1 105 ? -3.585 6.703 16.928 1.00 90.44 105 LEU A C 1
ATOM 865 O O . LEU A 1 105 ? -3.692 5.492 16.717 1.00 90.44 105 LEU A O 1
ATOM 869 N N . LEU A 1 106 ? -2.852 7.172 17.942 1.00 89.38 106 LEU A N 1
ATOM 870 C CA . LEU A 1 106 ? -2.164 6.297 18.892 1.00 89.38 106 LEU A CA 1
ATOM 871 C C . LEU A 1 106 ? -3.155 5.533 19.783 1.00 89.38 106 LEU A C 1
ATOM 873 O O . LEU A 1 106 ? -2.940 4.352 20.055 1.00 89.38 106 LEU A O 1
ATOM 877 N N . ALA A 1 107 ? -4.240 6.180 20.209 1.00 89.06 107 ALA A N 1
ATOM 878 C CA . ALA A 1 107 ? -5.297 5.554 20.995 1.00 89.06 107 ALA A CA 1
ATOM 879 C C . ALA A 1 107 ? -5.978 4.418 20.218 1.00 89.06 107 ALA A C 1
ATOM 881 O O . ALA A 1 107 ? -6.116 3.321 20.759 1.00 89.06 107 ALA A O 1
ATOM 882 N N . ALA A 1 108 ? -6.307 4.634 18.939 1.00 88.56 108 ALA A N 1
ATOM 883 C CA . ALA A 1 108 ? -6.891 3.608 18.074 1.00 88.56 108 ALA A CA 1
ATOM 884 C C . ALA A 1 108 ? -5.965 2.385 17.930 1.00 88.56 108 ALA A C 1
ATOM 886 O O . ALA A 1 108 ? -6.398 1.243 18.082 1.00 88.56 108 ALA A O 1
ATOM 887 N N . ARG A 1 109 ? -4.659 2.612 17.740 1.00 84.88 109 ARG A N 1
ATOM 888 C CA . ARG A 1 109 ? -3.659 1.533 17.689 1.00 84.88 109 ARG A CA 1
ATOM 889 C C . ARG A 1 109 ? -3.542 0.774 19.008 1.00 84.88 109 ARG A C 1
ATOM 891 O O . ARG A 1 109 ? -3.430 -0.448 19.002 1.00 84.88 109 ARG A O 1
ATOM 898 N N . ASN A 1 110 ? -3.562 1.478 20.136 1.00 85.31 110 ASN A N 1
ATOM 899 C CA . ASN A 1 110 ? -3.507 0.839 21.448 1.00 85.31 110 ASN A CA 1
ATOM 900 C C . ASN A 1 110 ? -4.768 0.006 21.723 1.00 85.31 110 ASN A C 1
ATOM 902 O O . ASN A 1 110 ? -4.646 -1.085 22.273 1.00 85.31 110 ASN A O 1
ATOM 906 N N . ALA A 1 111 ? -5.947 0.472 21.301 1.00 82.94 111 ALA A N 1
ATOM 907 C CA . ALA A 1 111 ? -7.191 -0.291 21.392 1.00 82.94 111 ALA A CA 1
ATOM 908 C C . ALA A 1 111 ? -7.123 -1.588 20.565 1.00 82.94 111 ALA A C 1
ATOM 910 O O . ALA A 1 111 ? -7.428 -2.660 21.084 1.00 82.94 111 ALA A O 1
ATOM 911 N N . ALA A 1 112 ? -6.625 -1.513 19.325 1.00 79.69 112 ALA A N 1
ATOM 912 C CA . ALA A 1 112 ? -6.400 -2.691 18.484 1.00 79.69 112 ALA A CA 1
ATOM 913 C C . ALA A 1 112 ? -5.386 -3.671 19.088 1.00 79.69 112 ALA A C 1
ATOM 915 O O . ALA A 1 112 ? -5.595 -4.883 19.069 1.00 79.69 112 ALA A O 1
ATOM 916 N N . HIS A 1 113 ? -4.297 -3.158 19.668 1.00 76.06 113 HIS A N 1
ATOM 917 C CA . HIS A 1 113 ? -3.312 -3.993 20.350 1.00 76.06 113 HIS A CA 1
ATOM 918 C C . HIS A 1 113 ? -3.907 -4.684 21.586 1.00 76.06 113 HIS A C 1
ATOM 920 O O . HIS A 1 113 ? -3.711 -5.880 21.763 1.00 76.06 113 HIS A O 1
ATOM 926 N N . ALA A 1 114 ? -4.675 -3.964 22.408 1.00 77.31 114 ALA A N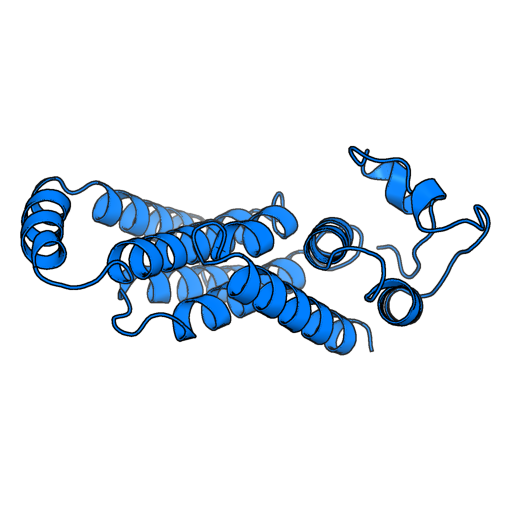 1
ATOM 927 C CA . ALA A 1 114 ? -5.283 -4.511 23.618 1.00 77.31 114 ALA A CA 1
ATOM 928 C C . ALA A 1 114 ? -6.284 -5.636 23.312 1.00 77.31 114 ALA A C 1
ATOM 930 O O . ALA A 1 114 ? -6.200 -6.701 23.926 1.00 77.31 114 ALA A O 1
ATOM 931 N N . ALA A 1 115 ? -7.163 -5.442 22.323 1.00 70.38 115 ALA A N 1
ATOM 932 C CA . ALA A 1 115 ? -8.116 -6.464 21.886 1.00 70.38 115 ALA A CA 1
ATOM 933 C C . ALA A 1 115 ? -7.428 -7.728 21.351 1.00 70.38 115 ALA A C 1
ATOM 935 O O . ALA A 1 115 ? -7.909 -8.836 21.561 1.00 70.38 115 ALA A O 1
ATOM 936 N N . SER A 1 116 ? -6.254 -7.568 20.736 1.00 62.06 116 SER A N 1
ATOM 937 C CA . SER A 1 116 ? -5.426 -8.688 20.294 1.00 62.06 116 SER A CA 1
ATOM 938 C C . SER A 1 116 ? -4.772 -9.461 21.440 1.00 62.06 116 SER A C 1
ATOM 940 O O . SER A 1 116 ? -4.359 -10.594 21.222 1.00 62.06 116 SER A O 1
ATOM 942 N N . THR A 1 117 ? -4.583 -8.867 22.617 1.00 59.22 117 THR A N 1
ATOM 943 C CA . THR A 1 117 ? -3.818 -9.478 23.722 1.00 59.22 117 THR A CA 1
ATOM 944 C C . THR A 1 117 ? -4.684 -10.042 24.844 1.00 59.22 117 THR A C 1
ATOM 946 O O . THR A 1 117 ? -4.148 -10.640 25.776 1.00 59.22 117 THR A O 1
ATOM 949 N N . ASP A 1 118 ? -6.004 -9.853 24.789 1.00 60.62 118 ASP A N 1
ATOM 950 C CA . ASP A 1 118 ? -6.879 -10.234 25.891 1.00 60.62 118 ASP A CA 1
ATOM 951 C C . ASP A 1 118 ? -6.957 -11.768 26.030 1.00 60.62 118 ASP A C 1
ATOM 953 O O . ASP A 1 118 ? -7.429 -12.491 25.150 1.00 60.62 118 ASP A O 1
ATOM 957 N N . ALA A 1 119 ? -6.444 -12.295 27.145 1.00 45.03 119 ALA A N 1
ATOM 958 C CA . ALA A 1 119 ? -6.296 -13.734 27.377 1.00 45.03 119 ALA A CA 1
ATOM 959 C C . ALA A 1 119 ? -7.653 -14.462 27.458 1.00 45.03 119 ALA A C 1
ATOM 961 O O . ALA A 1 119 ? -7.751 -15.638 27.102 1.00 45.03 119 ALA A O 1
ATOM 962 N N . ALA A 1 120 ? -8.710 -13.758 27.883 1.00 48.41 120 ALA A N 1
ATOM 963 C CA . ALA A 1 120 ? -10.081 -14.266 27.871 1.00 48.41 120 ALA A CA 1
ATOM 964 C C . ALA A 1 120 ? -10.659 -14.330 26.447 1.00 48.41 120 ALA A C 1
ATOM 966 O O . ALA A 1 120 ? -11.372 -15.282 26.126 1.00 48.41 120 ALA A O 1
ATOM 967 N N . TYR A 1 121 ? -10.295 -13.372 25.584 1.00 53.69 121 TYR A N 1
ATOM 968 C CA . TYR A 1 121 ? -10.601 -13.420 24.156 1.00 53.69 121 TYR A CA 1
ATOM 969 C C . TYR A 1 121 ? -9.913 -14.631 23.524 1.00 53.69 121 TYR A C 1
ATOM 971 O O . TYR A 1 121 ? -10.610 -15.487 23.000 1.00 53.69 121 TYR A O 1
ATOM 979 N N . TYR A 1 122 ? -8.596 -14.808 23.690 1.00 54.06 122 TYR A N 1
ATOM 980 C CA . TYR A 1 122 ? -7.881 -15.983 23.170 1.00 54.06 122 TYR A CA 1
ATOM 981 C C . TYR A 1 122 ? -8.489 -17.311 23.643 1.00 54.06 122 TYR A C 1
ATOM 983 O O . TYR A 1 122 ? -8.713 -18.194 22.822 1.00 54.06 122 TYR A O 1
ATOM 991 N N . ALA A 1 123 ? -8.808 -17.467 24.932 1.00 49.59 123 ALA A N 1
ATOM 992 C CA . ALA A 1 123 ? -9.378 -18.709 25.462 1.00 49.59 123 ALA A CA 1
ATOM 993 C C . ALA A 1 123 ? -10.788 -19.016 24.913 1.00 49.59 123 ALA A C 1
ATOM 995 O O . ALA A 1 123 ? -11.071 -20.162 24.557 1.00 49.59 123 ALA A O 1
ATOM 996 N N . ALA A 1 124 ? -11.659 -18.007 24.797 1.00 52.31 124 ALA A N 1
ATOM 997 C CA . ALA A 1 124 ? -13.003 -18.164 24.236 1.00 52.31 124 ALA A CA 1
ATOM 998 C C . ALA A 1 124 ? -12.988 -18.349 22.707 1.00 52.31 124 ALA A C 1
ATOM 1000 O O . ALA A 1 124 ? -13.769 -19.134 22.172 1.00 52.31 124 ALA A O 1
ATOM 1001 N N . HIS A 1 125 ? -12.072 -17.671 22.011 1.00 51.62 125 HIS A N 1
ATOM 1002 C CA . HIS A 1 125 ? -11.861 -17.778 20.568 1.00 51.62 125 HIS A CA 1
ATOM 1003 C C . HIS A 1 125 ? -11.306 -19.174 20.232 1.00 51.62 125 HIS A C 1
ATOM 1005 O O . HIS A 1 125 ? -11.925 -19.914 19.477 1.00 51.62 125 HIS A O 1
ATOM 1011 N N . THR A 1 126 ? -10.229 -19.617 20.887 1.00 47.53 126 THR A N 1
ATOM 1012 C CA . THR A 1 126 ? -9.637 -20.956 20.674 1.00 47.53 126 THR A CA 1
ATOM 1013 C C . THR A 1 126 ? -10.667 -22.077 20.886 1.00 47.53 126 THR A C 1
ATOM 1015 O O . THR A 1 126 ? -10.734 -23.014 20.095 1.00 47.53 126 THR A O 1
ATOM 1018 N N . ALA A 1 127 ? -11.535 -21.965 21.900 1.00 49.31 127 ALA A N 1
ATOM 1019 C CA . ALA A 1 127 ? -12.609 -22.933 22.144 1.00 49.31 127 ALA A CA 1
ATOM 1020 C C . ALA A 1 127 ? -13.732 -22.909 21.083 1.00 49.31 127 ALA A C 1
ATOM 1022 O O . ALA A 1 127 ? -14.351 -23.941 20.830 1.00 49.31 127 ALA A O 1
ATOM 1023 N N . TYR A 1 128 ? -13.991 -21.760 20.454 1.00 45.12 128 TYR A N 1
ATOM 1024 C CA . TYR A 1 128 ? -14.961 -21.611 19.365 1.00 45.12 128 TYR A CA 1
ATOM 1025 C C . TYR A 1 128 ? -14.413 -22.130 18.018 1.00 45.12 128 TYR A C 1
ATOM 1027 O O . TYR A 1 128 ? -15.167 -22.720 17.247 1.00 45.12 128 TYR A O 1
ATOM 1035 N N . TYR A 1 129 ? -13.104 -22.000 17.756 1.00 42.38 129 TYR A N 1
ATOM 1036 C CA . TYR A 1 129 ? -12.483 -22.356 16.464 1.00 42.38 129 TYR A CA 1
ATOM 1037 C C . TYR A 1 129 ? -11.879 -23.758 16.382 1.00 42.38 129 TYR A C 1
ATOM 1039 O O . TYR A 1 129 ? -11.822 -24.315 15.292 1.00 42.38 129 TYR A O 1
ATOM 1047 N N . ILE A 1 130 ? -11.593 -24.419 17.511 1.00 48.12 130 ILE A N 1
ATOM 1048 C CA . ILE A 1 130 ? -11.378 -25.882 17.522 1.00 48.12 130 ILE A CA 1
ATOM 1049 C C . ILE A 1 130 ? -12.621 -26.635 16.982 1.00 48.12 130 ILE A C 1
ATOM 1051 O O . ILE A 1 130 ? -12.519 -27.791 16.575 1.00 48.12 130 ILE A O 1
ATOM 1055 N N . ALA A 1 131 ? -13.791 -25.983 16.932 1.00 52.44 131 ALA A N 1
ATOM 1056 C CA . ALA A 1 131 ? -15.036 -26.552 16.423 1.00 52.44 131 ALA A CA 1
ATOM 1057 C C . ALA A 1 131 ? -15.443 -26.092 15.004 1.00 52.44 131 ALA A C 1
ATOM 1059 O O . ALA A 1 131 ? -16.352 -26.701 14.440 1.00 52.44 131 ALA A O 1
ATOM 1060 N N . TYR A 1 132 ? -14.826 -25.054 14.418 1.00 46.03 132 TYR A N 1
ATOM 1061 C CA . TYR A 1 132 ? -15.281 -24.453 13.152 1.00 46.03 132 TYR A CA 1
ATOM 1062 C C . TYR A 1 132 ? -14.123 -23.809 12.350 1.00 46.03 132 TYR A C 1
ATOM 1064 O O . TYR A 1 132 ? -13.770 -22.665 12.601 1.00 46.03 132 TYR A O 1
ATOM 1072 N N . ASP A 1 133 ? -13.626 -24.542 11.344 1.00 50.28 133 ASP A N 1
ATOM 1073 C CA . ASP A 1 133 ? -12.955 -24.084 10.101 1.00 50.28 133 ASP A CA 1
ATOM 1074 C C . ASP A 1 133 ? -11.615 -23.296 10.194 1.00 50.28 133 ASP A C 1
ATOM 1076 O O . ASP A 1 133 ? -11.504 -22.271 10.864 1.00 50.28 133 ASP A O 1
ATOM 1080 N N . ASP A 1 134 ? -10.620 -23.697 9.386 1.00 56.97 134 ASP A N 1
ATOM 1081 C CA . ASP A 1 134 ? -9.268 -23.093 9.268 1.00 56.97 134 ASP A CA 1
ATOM 1082 C C . ASP A 1 134 ? -9.278 -21.591 8.871 1.00 56.97 134 ASP A C 1
ATOM 1084 O O . ASP A 1 134 ? -8.268 -20.890 8.940 1.00 56.97 134 ASP A O 1
ATOM 1088 N N . LYS A 1 135 ? -10.426 -21.059 8.435 1.00 54.72 135 LYS A N 1
ATOM 1089 C CA . LYS A 1 135 ? -10.586 -19.693 7.899 1.00 54.72 135 LYS A CA 1
ATOM 1090 C C . LYS A 1 135 ? -10.624 -18.595 8.956 1.00 54.72 135 LYS A C 1
ATOM 1092 O O . LYS A 1 135 ? -10.446 -17.421 8.632 1.00 54.72 135 LYS A O 1
ATOM 1097 N N . ALA A 1 136 ? -10.881 -18.943 10.206 1.00 58.47 136 ALA A N 1
ATOM 1098 C CA . ALA A 1 136 ? -10.994 -17.964 11.274 1.00 58.47 136 ALA A CA 1
ATOM 1099 C C . ALA A 1 136 ? -9.659 -17.364 11.711 1.00 58.47 136 ALA A C 1
ATOM 1101 O O . ALA A 1 136 ? -9.574 -16.158 11.957 1.00 58.47 136 ALA A O 1
ATOM 1102 N N . ASP A 1 137 ? -8.618 -18.195 11.753 1.00 64.88 137 ASP A N 1
ATOM 1103 C CA . ASP A 1 137 ? -7.252 -17.746 12.015 1.00 64.88 137 ASP A CA 1
ATOM 1104 C C . ASP A 1 137 ? -6.792 -16.789 10.905 1.00 64.88 137 ASP A C 1
ATOM 1106 O O . ASP A 1 137 ? -6.205 -15.740 11.180 1.00 64.88 137 ASP A O 1
ATOM 1110 N N . ILE A 1 138 ? -7.177 -17.078 9.656 1.00 63.47 138 ILE A N 1
ATOM 1111 C CA . ILE A 1 138 ? -6.931 -16.220 8.492 1.00 63.47 138 ILE A CA 1
ATOM 1112 C C . ILE A 1 138 ? -7.669 -14.879 8.630 1.00 63.47 138 ILE A C 1
ATOM 1114 O O . ILE A 1 138 ? -7.064 -13.823 8.457 1.00 63.47 138 ILE A O 1
ATOM 1118 N N . ALA A 1 139 ? -8.961 -14.889 8.972 1.00 66.94 139 ALA A N 1
ATOM 1119 C CA . ALA A 1 139 ? -9.761 -13.676 9.152 1.00 66.94 139 ALA A CA 1
ATOM 1120 C C . ALA A 1 139 ? -9.165 -12.730 10.206 1.00 66.94 139 ALA A C 1
ATOM 1122 O O . ALA A 1 139 ? -9.037 -11.526 9.970 1.00 66.94 139 ALA A O 1
ATOM 1123 N N . TYR A 1 140 ? -8.755 -13.280 11.349 1.00 68.62 140 TYR A N 1
ATOM 1124 C CA . TYR A 1 140 ? -8.115 -12.515 12.412 1.00 68.62 140 TYR A CA 1
ATOM 1125 C C . TYR A 1 140 ? -6.775 -11.920 11.962 1.00 68.62 140 TYR A C 1
ATOM 1127 O O . TYR A 1 140 ? -6.534 -10.722 12.143 1.00 68.62 140 TYR A O 1
ATOM 1135 N N . ALA A 1 141 ? -5.930 -12.729 11.321 1.00 68.38 141 ALA A N 1
ATOM 1136 C CA . ALA A 1 141 ? -4.636 -12.293 10.817 1.00 68.38 141 ALA A CA 1
ATOM 1137 C C . ALA A 1 141 ? -4.764 -11.176 9.766 1.00 68.38 141 ALA A C 1
ATOM 1139 O O . ALA A 1 141 ? -4.051 -10.175 9.845 1.00 68.38 141 ALA A O 1
ATOM 1140 N N . ILE A 1 142 ? -5.720 -11.284 8.833 1.00 71.75 142 ILE A N 1
ATOM 1141 C CA . ILE A 1 142 ? -6.025 -10.220 7.862 1.00 71.75 142 ILE A CA 1
ATOM 1142 C C . ILE A 1 142 ? -6.451 -8.943 8.587 1.00 71.75 142 ILE A C 1
ATOM 1144 O O . ILE A 1 142 ? -5.907 -7.874 8.314 1.00 71.75 142 ILE A O 1
ATOM 1148 N N . SER A 1 143 ? -7.410 -9.037 9.513 1.00 73.12 143 SER A N 1
ATOM 1149 C CA . SER A 1 143 ? -7.952 -7.872 10.222 1.00 73.12 143 SER A CA 1
ATOM 1150 C C . SER A 1 143 ? -6.856 -7.111 10.962 1.00 73.12 143 SER A C 1
ATOM 1152 O O . SER A 1 143 ? -6.715 -5.890 10.843 1.00 73.12 143 SER A O 1
ATOM 1154 N N . HIS A 1 144 ? -6.025 -7.863 11.681 1.00 72.50 144 HIS A N 1
ATOM 1155 C CA . HIS A 1 144 ? -4.905 -7.339 12.438 1.00 72.50 144 HIS A CA 1
ATOM 1156 C C . HIS A 1 144 ? -3.872 -6.690 11.519 1.00 72.50 144 HIS A C 1
ATOM 1158 O O . HIS A 1 144 ? -3.517 -5.523 11.697 1.00 72.50 144 HIS A O 1
ATOM 1164 N N . ASN A 1 145 ? -3.428 -7.406 10.490 1.00 75.69 145 ASN A N 1
ATOM 1165 C CA . ASN A 1 145 ? -2.436 -6.886 9.568 1.00 75.69 145 ASN A CA 1
ATOM 1166 C C . ASN A 1 145 ? -2.945 -5.649 8.816 1.00 75.69 145 ASN A C 1
ATOM 1168 O O . ASN A 1 145 ? -2.179 -4.707 8.634 1.00 75.69 145 ASN A O 1
ATOM 1172 N N . ALA A 1 146 ? -4.226 -5.598 8.440 1.00 77.00 146 ALA A N 1
ATOM 1173 C CA . ALA A 1 146 ? -4.863 -4.434 7.825 1.00 77.00 146 ALA A CA 1
ATOM 1174 C C . ALA A 1 146 ? -4.881 -3.211 8.765 1.00 77.00 146 ALA A C 1
ATOM 1176 O O . ALA A 1 146 ? -4.576 -2.093 8.342 1.00 77.00 146 ALA A O 1
ATOM 1177 N N . CYS A 1 147 ? -5.156 -3.418 10.055 1.00 76.62 147 CYS A N 1
ATOM 1178 C CA . CYS A 1 147 ? -5.079 -2.380 11.084 1.00 76.62 147 CYS A CA 1
ATOM 1179 C C . CYS A 1 147 ? -3.648 -1.832 11.246 1.00 76.62 147 CYS A C 1
ATOM 1181 O O . CYS A 1 147 ? -3.426 -0.618 11.178 1.00 76.62 147 CYS A O 1
ATOM 1183 N N . TYR A 1 148 ? -2.654 -2.709 11.422 1.00 77.50 148 TYR A N 1
ATOM 1184 C CA . TYR A 1 148 ? -1.252 -2.288 11.550 1.00 77.50 148 TYR A CA 1
ATOM 1185 C C . TYR A 1 148 ? -0.730 -1.639 10.272 1.00 77.50 148 TYR A C 1
ATOM 1187 O O . TYR A 1 148 ? 0.025 -0.669 10.342 1.00 77.50 148 TYR A O 1
ATOM 1195 N N . ALA A 1 149 ? -1.163 -2.136 9.115 1.00 78.38 149 ALA A N 1
ATOM 1196 C CA . ALA A 1 149 ? -0.876 -1.552 7.819 1.00 78.38 149 ALA A CA 1
ATOM 1197 C C . ALA A 1 149 ? -1.339 -0.091 7.761 1.00 78.38 149 ALA A C 1
ATOM 1199 O O . ALA A 1 149 ? -0.524 0.804 7.520 1.00 78.38 149 ALA A O 1
ATOM 1200 N N . ALA A 1 150 ? -2.617 0.165 8.050 1.00 80.62 150 ALA A N 1
ATOM 1201 C CA . ALA A 1 150 ? -3.166 1.516 8.082 1.00 80.62 150 ALA A CA 1
ATOM 1202 C C . ALA A 1 150 ? -2.399 2.413 9.074 1.00 80.62 150 ALA A C 1
ATOM 1204 O O . ALA A 1 150 ? -1.970 3.513 8.720 1.00 80.62 150 ALA A O 1
ATOM 1205 N N . TYR A 1 151 ? -2.132 1.920 10.286 1.00 82.81 151 TYR A N 1
ATOM 1206 C CA . TYR A 1 151 ? -1.396 2.668 11.305 1.00 82.81 151 TYR A CA 1
ATOM 1207 C C . TYR A 1 151 ? 0.028 3.049 10.875 1.00 82.81 151 TYR A C 1
ATOM 1209 O O . TYR A 1 151 ? 0.405 4.216 10.942 1.00 82.81 151 TYR A O 1
ATOM 1217 N N . TYR A 1 152 ? 0.845 2.096 10.424 1.00 81.50 152 TYR A N 1
ATOM 1218 C CA . TYR A 1 152 ? 2.232 2.384 10.048 1.00 81.50 152 TYR A CA 1
ATOM 1219 C C . TYR A 1 152 ? 2.333 3.273 8.808 1.00 81.50 152 TYR A C 1
ATOM 1221 O O . TYR A 1 152 ? 3.270 4.070 8.692 1.00 81.50 152 TYR A O 1
ATOM 1229 N N . ALA A 1 153 ? 1.356 3.183 7.904 1.00 80.00 153 ALA A N 1
ATOM 1230 C CA . ALA A 1 153 ? 1.254 4.108 6.791 1.00 80.00 153 ALA A CA 1
ATOM 1231 C C . ALA A 1 153 ? 0.980 5.540 7.244 1.00 80.00 153 ALA A C 1
ATOM 1233 O O . ALA A 1 153 ? 1.531 6.439 6.625 1.00 80.00 153 ALA A O 1
ATOM 1234 N N . ALA A 1 154 ? 0.242 5.766 8.338 1.00 80.12 154 ALA A N 1
ATOM 1235 C CA . ALA A 1 154 ? 0.027 7.100 8.915 1.00 80.12 154 ALA A CA 1
ATOM 1236 C C . ALA A 1 154 ? 1.327 7.798 9.350 1.00 80.12 154 ALA A C 1
ATOM 1238 O O . ALA A 1 154 ? 1.416 9.019 9.315 1.00 80.12 154 ALA A O 1
ATOM 1239 N N . TYR A 1 155 ? 2.365 7.034 9.704 1.00 78.38 155 TYR A N 1
ATOM 1240 C CA . TYR A 1 155 ? 3.719 7.558 9.948 1.00 78.38 155 TYR A CA 1
ATOM 1241 C C . TYR A 1 155 ? 4.586 7.572 8.681 1.00 78.38 155 TYR A C 1
ATOM 1243 O O . TYR A 1 155 ? 5.791 7.829 8.753 1.00 78.38 155 TYR A O 1
ATOM 1251 N N . ALA A 1 156 ? 3.976 7.215 7.546 1.00 67.56 156 ALA A N 1
ATOM 1252 C CA . ALA A 1 156 ? 4.428 7.222 6.157 1.00 67.56 156 ALA A CA 1
ATOM 1253 C C . ALA A 1 156 ? 5.833 6.683 5.884 1.00 67.56 156 ALA A C 1
ATOM 1255 O O . ALA A 1 156 ? 6.421 6.927 4.834 1.00 67.56 156 ALA A O 1
ATOM 1256 N N . SER A 1 157 ? 6.354 5.913 6.828 1.00 67.75 157 SER A N 1
ATOM 1257 C CA . SER A 1 157 ? 7.658 5.264 6.772 1.00 67.75 157 SER A CA 1
ATOM 1258 C C . SER A 1 157 ? 7.560 3.866 6.162 1.00 67.75 157 SER A C 1
ATOM 1260 O O . SER A 1 157 ? 8.566 3.323 5.719 1.00 67.75 157 SER A O 1
ATOM 1262 N N . TYR A 1 158 ? 6.351 3.296 6.093 1.00 76.31 158 TYR A N 1
ATOM 1263 C CA . TYR A 1 158 ? 6.153 1.871 5.829 1.00 76.31 158 TYR A CA 1
ATOM 1264 C C . TYR A 1 158 ? 4.924 1.567 4.953 1.00 76.31 158 TYR A C 1
ATOM 1266 O O . TYR A 1 158 ? 4.367 0.481 5.054 1.00 76.31 158 TYR A O 1
ATOM 1274 N N . ALA A 1 159 ? 4.482 2.480 4.078 1.00 82.44 159 ALA A N 1
ATOM 1275 C CA . ALA A 1 159 ? 3.289 2.266 3.238 1.00 82.44 159 ALA A CA 1
ATOM 1276 C C . ALA A 1 159 ? 3.388 1.003 2.350 1.00 82.44 159 ALA A C 1
ATOM 1278 O O . ALA A 1 159 ? 2.446 0.220 2.261 1.00 82.44 159 ALA A O 1
ATOM 1279 N N . ALA A 1 160 ? 4.563 0.748 1.771 1.00 82.81 160 A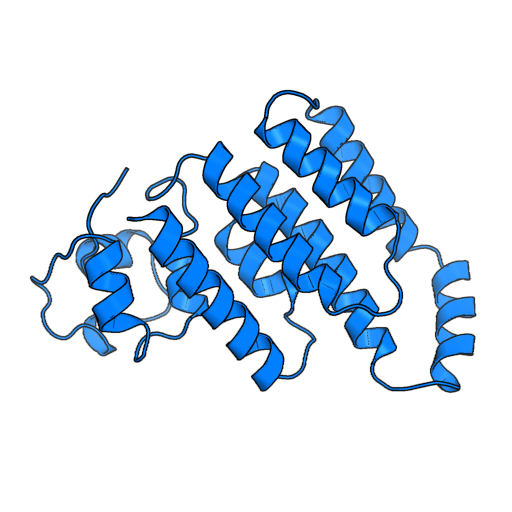LA A N 1
ATOM 1280 C CA . ALA A 1 160 ? 4.881 -0.506 1.088 1.00 82.81 160 ALA A CA 1
ATOM 1281 C C . ALA A 1 160 ? 4.694 -1.746 1.979 1.00 82.81 160 ALA A C 1
ATOM 1283 O O . ALA A 1 160 ? 4.011 -2.700 1.609 1.00 82.81 160 ALA A O 1
ATOM 1284 N N . TYR A 1 161 ? 5.295 -1.723 3.170 1.00 79.75 161 TYR A N 1
ATOM 1285 C CA . TYR A 1 161 ? 5.201 -2.811 4.143 1.00 79.75 161 TYR A CA 1
ATOM 1286 C C . TYR A 1 161 ? 3.752 -3.030 4.587 1.00 79.75 161 TYR A C 1
ATOM 1288 O O . TYR A 1 161 ? 3.314 -4.164 4.728 1.00 79.75 161 TYR A O 1
ATOM 1296 N N . ALA A 1 162 ? 2.990 -1.955 4.752 1.00 79.75 162 ALA A N 1
ATOM 1297 C CA . ALA A 1 162 ? 1.593 -2.003 5.130 1.00 79.75 162 ALA A CA 1
ATOM 1298 C C . ALA A 1 162 ? 0.750 -2.803 4.124 1.00 79.75 162 ALA A C 1
ATOM 1300 O O . ALA A 1 162 ? 0.092 -3.769 4.505 1.00 79.75 162 ALA A O 1
ATOM 1301 N N . VAL A 1 163 ? 0.823 -2.473 2.832 1.00 81.62 163 VAL A N 1
ATOM 1302 C CA . VAL A 1 163 ? 0.052 -3.204 1.812 1.00 81.62 163 VAL A CA 1
ATOM 1303 C C . VAL A 1 163 ? 0.499 -4.663 1.698 1.00 81.62 163 VAL A C 1
ATOM 1305 O O . VAL A 1 163 ? -0.343 -5.542 1.540 1.00 81.62 163 VAL A O 1
ATOM 1308 N N . VAL A 1 164 ? 1.801 -4.937 1.829 1.00 79.31 164 VAL A N 1
ATOM 1309 C CA . VAL A 1 164 ? 2.338 -6.306 1.746 1.00 79.31 164 VAL A CA 1
ATOM 1310 C C . VAL A 1 164 ? 1.985 -7.155 2.973 1.00 79.31 164 VAL A C 1
ATOM 1312 O O . VAL A 1 164 ? 1.841 -8.362 2.847 1.00 79.31 164 VAL A O 1
ATOM 1315 N N . ASN A 1 165 ? 1.820 -6.584 4.166 1.00 73.94 165 ASN A N 1
ATOM 1316 C CA . ASN A 1 165 ? 1.474 -7.404 5.332 1.00 73.94 165 ASN A CA 1
ATOM 1317 C C . ASN A 1 165 ? -0.021 -7.596 5.519 1.00 73.94 165 ASN A C 1
ATOM 1319 O O . ASN A 1 165 ? -0.389 -8.614 6.091 1.00 73.94 165 ASN A O 1
ATOM 1323 N N . ALA A 1 166 ? -0.867 -6.694 5.002 1.00 73.50 166 ALA A N 1
ATOM 1324 C CA . ALA A 1 166 ? -2.322 -6.699 5.205 1.00 73.50 166 ALA A CA 1
ATOM 1325 C C . ALA A 1 166 ? -2.999 -8.066 4.984 1.00 73.50 166 ALA A C 1
ATOM 1327 O O . ALA A 1 166 ? -4.061 -8.322 5.538 1.00 73.50 166 ALA A O 1
ATOM 1328 N N . VAL A 1 167 ? -2.387 -8.939 4.181 1.00 75.06 167 VAL A N 1
ATOM 1329 C CA . VAL A 1 167 ? -2.900 -10.262 3.813 1.00 75.06 167 VAL A CA 1
ATOM 1330 C C . VAL A 1 167 ? -1.794 -11.327 3.816 1.00 75.06 167 VAL A C 1
ATOM 1332 O O . VAL A 1 167 ? -1.815 -12.248 3.010 1.00 75.06 167 VAL A O 1
ATOM 1335 N N . TYR A 1 168 ? -0.768 -11.198 4.664 1.00 73.19 168 TYR A N 1
ATOM 1336 C CA . TYR A 1 168 ? 0.395 -12.097 4.610 1.00 73.19 168 TYR A CA 1
ATOM 1337 C C . TYR A 1 168 ? 0.049 -13.570 4.889 1.00 73.19 168 TYR A C 1
ATOM 1339 O O . TYR A 1 168 ? 0.609 -14.443 4.221 1.00 73.19 168 TYR A O 1
ATOM 1347 N N . ASP A 1 169 ? -0.893 -13.802 5.809 1.00 71.19 169 ASP A N 1
ATOM 1348 C CA . ASP A 1 169 ? -1.306 -15.121 6.317 1.00 71.19 169 ASP A CA 1
ATOM 1349 C C . ASP A 1 169 ? -2.480 -15.751 5.543 1.00 71.19 169 ASP A C 1
ATOM 1351 O O . ASP A 1 169 ? -3.031 -16.769 5.956 1.00 71.19 169 ASP A O 1
ATOM 1355 N N . VAL A 1 170 ? -2.881 -15.154 4.416 1.00 72.62 170 VAL A N 1
ATOM 1356 C CA . VAL A 1 170 ? -3.862 -15.765 3.504 1.00 72.62 170 VAL A CA 1
ATOM 1357 C C . VAL A 1 170 ? -3.159 -16.707 2.528 1.00 72.62 170 VAL A C 1
ATOM 1359 O O . VAL A 1 170 ? -1.950 -16.595 2.305 1.00 72.62 170 VAL A O 1
ATOM 1362 N N . ASP A 1 171 ? -3.920 -17.612 1.906 1.00 79.12 171 ASP A N 1
ATOM 1363 C CA . ASP A 1 171 ? -3.387 -18.490 0.861 1.00 79.12 171 ASP A CA 1
ATOM 1364 C C . ASP A 1 171 ? -2.655 -17.700 -0.246 1.00 79.12 171 ASP A C 1
ATOM 1366 O O . ASP A 1 171 ? -3.019 -16.571 -0.596 1.00 79.12 171 ASP A O 1
ATOM 1370 N N . TYR A 1 172 ? -1.597 -18.301 -0.797 1.00 80.50 172 TYR A N 1
ATOM 1371 C CA . TYR A 1 172 ? -0.693 -17.652 -1.743 1.00 80.50 172 TYR A CA 1
ATOM 1372 C C . TYR A 1 172 ? -1.412 -17.051 -2.959 1.00 80.50 172 TYR A C 1
ATOM 1374 O O . TYR A 1 172 ? -1.057 -15.943 -3.386 1.00 80.50 172 TYR A O 1
ATOM 1382 N N . ASP A 1 173 ? -2.419 -17.741 -3.497 1.00 81.38 173 ASP A N 1
ATOM 1383 C CA . ASP A 1 173 ? -3.138 -17.302 -4.694 1.00 81.38 173 ASP A CA 1
ATOM 1384 C C . ASP A 1 173 ? -4.011 -16.084 -4.383 1.00 81.38 173 ASP A C 1
ATOM 1386 O O . ASP A 1 173 ? -3.959 -15.075 -5.095 1.00 81.38 173 ASP A O 1
ATOM 1390 N N . ALA A 1 174 ? -4.734 -16.123 -3.260 1.00 77.38 174 ALA A N 1
ATOM 1391 C CA . ALA A 1 174 ? -5.531 -14.997 -2.780 1.00 77.38 174 ALA A CA 1
ATOM 1392 C C . ALA A 1 174 ? -4.650 -13.767 -2.514 1.00 77.38 174 ALA A C 1
ATOM 1394 O O . ALA A 1 174 ? -4.961 -12.658 -2.954 1.00 77.38 174 ALA A O 1
ATOM 1395 N N . ARG A 1 175 ? -3.496 -13.965 -1.871 1.00 81.19 175 ARG A N 1
ATOM 1396 C CA . ARG A 1 175 ? -2.531 -12.899 -1.588 1.00 81.19 175 ARG A CA 1
ATOM 1397 C C . ARG A 1 175 ? -2.018 -12.234 -2.864 1.00 81.19 175 ARG A C 1
ATOM 1399 O O . ARG A 1 175 ? -1.942 -11.009 -2.953 1.00 81.19 175 ARG A O 1
ATOM 1406 N N . THR A 1 176 ? -1.671 -13.044 -3.860 1.00 84.38 176 THR A N 1
ATOM 1407 C CA . THR A 1 176 ? -1.138 -12.565 -5.140 1.00 84.38 176 THR A CA 1
ATOM 1408 C C . THR A 1 176 ? -2.192 -11.783 -5.921 1.00 84.38 176 THR A C 1
ATOM 1410 O O . THR A 1 176 ? -1.890 -10.703 -6.433 1.00 84.38 176 THR A O 1
ATOM 1413 N N . ALA A 1 177 ? -3.437 -12.268 -5.947 1.00 85.00 177 ALA A N 1
ATOM 1414 C CA . ALA A 1 177 ? -4.558 -11.573 -6.575 1.00 85.00 177 ALA A CA 1
ATOM 1415 C C . ALA A 1 177 ? -4.835 -10.208 -5.921 1.00 85.00 177 ALA A C 1
ATOM 1417 O O . ALA A 1 177 ? -5.077 -9.224 -6.619 1.00 85.00 177 ALA A O 1
ATOM 1418 N N . ILE A 1 178 ? -4.733 -10.118 -4.592 1.00 84.94 178 ILE A N 1
ATOM 1419 C CA . ILE A 1 178 ? -4.916 -8.860 -3.859 1.00 84.94 178 ILE A CA 1
ATOM 1420 C C . ILE A 1 178 ? -3.828 -7.856 -4.231 1.00 84.94 178 ILE A C 1
ATOM 1422 O O . ILE A 1 178 ? -4.151 -6.712 -4.546 1.00 84.94 178 ILE A O 1
ATOM 1426 N N . TYR A 1 179 ? -2.553 -8.259 -4.255 1.00 89.12 179 TYR A N 1
ATOM 1427 C CA . TYR A 1 179 ? -1.476 -7.356 -4.671 1.00 89.12 179 TYR A CA 1
ATOM 1428 C C . TYR A 1 179 ? -1.646 -6.877 -6.109 1.00 89.12 179 TYR A C 1
ATOM 1430 O O . TYR A 1 179 ? -1.454 -5.692 -6.368 1.00 89.12 179 TYR A O 1
ATOM 1438 N N . ALA A 1 180 ? -2.033 -7.767 -7.027 1.00 90.81 180 ALA A N 1
ATOM 1439 C CA . ALA A 1 180 ? -2.316 -7.397 -8.409 1.00 90.81 180 ALA A CA 1
ATOM 1440 C C . ALA A 1 180 ? -3.445 -6.355 -8.486 1.00 90.81 180 ALA A C 1
ATOM 1442 O O . ALA A 1 180 ? -3.264 -5.304 -9.095 1.00 90.81 180 ALA A O 1
ATOM 1443 N N . ALA A 1 181 ? -4.545 -6.568 -7.756 1.00 90.25 181 ALA A N 1
ATOM 1444 C CA . ALA A 1 181 ? -5.637 -5.602 -7.680 1.00 90.25 181 ALA A CA 1
ATOM 1445 C C . ALA A 1 181 ? -5.187 -4.241 -7.112 1.00 90.25 181 ALA A C 1
ATOM 1447 O O . ALA A 1 181 ? -5.671 -3.202 -7.559 1.00 90.25 181 ALA A O 1
ATOM 1448 N N . GLN A 1 182 ? -4.244 -4.208 -6.159 1.00 91.00 182 GLN A N 1
ATOM 1449 C CA . GLN A 1 182 ? -3.676 -2.942 -5.677 1.00 91.00 182 GLN A CA 1
ATOM 1450 C C . GLN A 1 182 ? -2.777 -2.267 -6.723 1.00 91.00 182 GLN A C 1
ATOM 1452 O O . GLN A 1 182 ? -2.800 -1.042 -6.838 1.00 91.00 182 GLN A O 1
ATOM 1457 N N . VAL A 1 183 ? -2.020 -3.032 -7.516 1.00 93.44 183 VAL A N 1
ATOM 1458 C CA . VAL A 1 183 ? -1.254 -2.487 -8.651 1.00 93.44 183 VAL A CA 1
ATOM 1459 C C . VAL A 1 183 ? -2.192 -1.859 -9.686 1.00 93.44 183 VAL A C 1
ATOM 1461 O O . VAL A 1 183 ? -1.915 -0.754 -10.152 1.00 93.44 183 VAL A O 1
ATOM 1464 N N . ASP A 1 184 ? -3.351 -2.463 -9.957 1.00 92.62 184 ASP A N 1
ATOM 1465 C CA . ASP A 1 184 ? -4.367 -1.860 -10.832 1.00 92.62 184 ASP A CA 1
ATOM 1466 C C . ASP A 1 184 ? -4.885 -0.523 -10.278 1.00 92.62 184 ASP A C 1
ATOM 1468 O O . ASP A 1 184 ? -5.104 0.429 -11.026 1.00 92.62 184 ASP A O 1
ATOM 1472 N N . LYS A 1 185 ? -5.026 -0.391 -8.952 1.00 91.56 185 LYS A N 1
ATOM 1473 C CA . LYS A 1 185 ? -5.371 0.901 -8.330 1.00 91.56 185 LYS A CA 1
ATOM 1474 C C . LYS A 1 185 ? -4.255 1.935 -8.454 1.00 91.56 185 LYS A C 1
ATOM 1476 O O . LYS A 1 185 ? -4.560 3.124 -8.534 1.00 91.56 185 LYS A O 1
ATOM 1481 N N . LEU A 1 186 ? -2.986 1.520 -8.465 1.00 91.88 186 LEU A N 1
ATOM 1482 C CA . LEU A 1 186 ? -1.871 2.433 -8.737 1.00 91.88 186 LEU A CA 1
ATOM 1483 C C . LEU A 1 186 ? -1.902 2.933 -10.179 1.00 91.88 186 LEU A C 1
ATOM 1485 O O . LEU A 1 186 ? -1.646 4.114 -10.393 1.00 91.88 186 LEU A O 1
ATOM 1489 N N . LEU A 1 187 ? -2.279 2.090 -11.145 1.00 91.94 187 LEU A N 1
ATOM 1490 C CA . LEU A 1 187 ? -2.468 2.535 -12.527 1.00 91.94 187 LEU A CA 1
ATOM 1491 C C . LEU A 1 187 ? -3.487 3.671 -12.619 1.00 91.94 187 LEU A C 1
ATOM 1493 O O . LEU A 1 187 ? -3.208 4.643 -13.308 1.00 91.94 187 LEU A O 1
ATOM 1497 N N . THR A 1 188 ? -4.605 3.581 -11.888 1.00 90.19 188 THR A N 1
ATOM 1498 C CA . THR A 1 188 ? -5.612 4.656 -11.815 1.00 90.19 188 THR A CA 1
ATOM 1499 C C . THR A 1 188 ? -5.094 5.914 -11.106 1.00 90.19 188 THR A C 1
ATOM 1501 O O . THR A 1 188 ? -5.492 7.024 -11.438 1.00 90.19 188 THR A O 1
ATOM 1504 N N . TYR A 1 189 ? -4.219 5.769 -10.106 1.00 91.88 189 TYR A N 1
ATOM 1505 C CA . TYR A 1 189 ? -3.643 6.919 -9.398 1.00 91.88 189 TYR A CA 1
ATOM 1506 C C . TYR A 1 189 ? -2.645 7.704 -10.263 1.00 91.88 189 TYR A C 1
ATOM 1508 O O . TYR A 1 189 ? -2.593 8.928 -10.176 1.00 91.88 189 TYR A O 1
ATOM 1516 N N . PHE A 1 190 ? -1.852 7.007 -11.081 1.00 91.38 190 PHE A N 1
ATOM 1517 C CA . PHE A 1 190 ? -0.821 7.602 -11.936 1.00 91.38 190 PHE A CA 1
ATOM 1518 C C . PHE A 1 190 ? -1.307 7.910 -13.367 1.00 91.38 190 PHE A C 1
ATOM 1520 O O . PHE A 1 190 ? -0.473 8.024 -14.268 1.00 91.38 190 PHE A O 1
ATOM 1527 N N . GLU A 1 191 ? -2.625 8.003 -13.595 1.00 81.44 191 GLU A N 1
ATOM 1528 C CA . GLU A 1 191 ? -3.195 8.429 -14.889 1.00 81.44 191 GLU A CA 1
ATOM 1529 C C . GLU A 1 191 ? -2.909 9.883 -15.260 1.00 81.44 191 GLU A C 1
ATOM 1531 O O . GLU A 1 191 ? -2.740 10.737 -14.359 1.00 81.44 191 GLU A O 1
#